Protein AF-A0A0L1KW11-F1 (afdb_monomer_lite)

Radius of gyration: 35.05 Å; chains: 1; bounding box: 66×67×94 Å

Sequence (185 aa):
MQYNVSVTAWREALYGTRLRGLVQNPPQLVITSSSMQPLITVDKERSVEMSGWHFKWPIRYYMTPVNLPHEQRLKLMEQRQKDLYRRHAWKGNVPGQLSNVSNLTKITRDVYEADSSRDWQPTSVYKPLEQQMGGKYQRGWGYRNPDKKVVGETLGGKGLGWKRKLSGLWQIVPERIGYSPNRGY

Foldseek 3Di:
DDDDDDPQVVVCVVPVDRPDPPDDDDDDDDDDDPVPDDDDDPVNVVPPPQVVVPPDDGPLLVVDDPLAPPVVSVVVSVLVVVVVVCVVVDPDPQVPDPPDPVSDDPDPDPPVDDDPPPDDDDPDDGDSDPDQADPPPDPQTDDDDLQDQHVPQQDPNHGPQWDQDPVRDIDGNPVCVPPDSPPPD

Secondary structure (DSSP, 8-state):
---PPPHHHHHHHHHSS--S--SPPPPPP-PPPGGGSPPP-HHHHHT---GGGSSS--STTTTS-TTS-HHHHHHHHHHHHHHHHHHHH-----SS-TT-GGG--S--S---S-TT------S--------SS--TT-TT-S---TTSPPTTTTBTTB-TTEEE-TTS-EEE-GGGTT-------

Structure (mmCIF, N/CA/C/O backbone):
data_AF-A0A0L1KW11-F1
#
_entry.id   AF-A0A0L1KW11-F1
#
loop_
_atom_site.group_PDB
_atom_site.id
_atom_site.type_symbol
_atom_site.label_atom_id
_atom_site.label_alt_id
_atom_site.label_comp_id
_atom_site.label_asym_id
_atom_site.label_entity_id
_atom_site.label_seq_id
_atom_site.pdbx_PDB_ins_code
_atom_site.Cartn_x
_atom_site.Cartn_y
_atom_site.Cartn_z
_atom_site.occupancy
_atom_site.B_iso_or_equiv
_atom_site.auth_seq_id
_atom_site.auth_comp_id
_atom_site.auth_asym_id
_atom_site.auth_atom_id
_atom_site.pdbx_PDB_model_num
ATOM 1 N N . MET A 1 1 ? -16.361 -10.945 47.833 1.00 48.50 1 MET A N 1
ATOM 2 C CA . MET A 1 1 ? -16.659 -9.586 47.331 1.00 48.50 1 MET A CA 1
ATOM 3 C C . MET A 1 1 ? -18.119 -9.291 47.616 1.00 48.50 1 MET A C 1
ATOM 5 O O . MET A 1 1 ? -18.962 -10.065 47.186 1.00 48.50 1 MET A O 1
ATOM 9 N N . GLN A 1 2 ? -18.409 -8.247 48.389 1.00 70.25 2 GLN A N 1
ATOM 10 C CA . GLN A 1 2 ? -19.773 -7.765 48.616 1.00 70.25 2 GLN A CA 1
ATOM 11 C C . GLN A 1 2 ? -19.972 -6.510 47.763 1.00 70.25 2 GLN A C 1
ATOM 13 O O . GLN A 1 2 ? -19.137 -5.610 47.801 1.00 70.25 2 GLN A O 1
ATOM 18 N N . TYR A 1 3 ? -21.045 -6.468 46.977 1.00 78.25 3 TYR A N 1
ATOM 19 C CA . TYR A 1 3 ? -21.437 -5.291 46.203 1.00 78.25 3 TYR A CA 1
ATOM 20 C C . TYR A 1 3 ? -22.736 -4.733 46.777 1.00 78.25 3 TYR A C 1
ATOM 22 O O . TYR A 1 3 ? -23.638 -5.496 47.128 1.00 78.25 3 TYR A O 1
ATOM 30 N N . ASN A 1 4 ? -22.846 -3.407 46.848 1.00 80.88 4 ASN A N 1
ATOM 31 C CA . ASN A 1 4 ? -24.089 -2.764 47.256 1.00 80.88 4 ASN A CA 1
ATOM 32 C C . ASN A 1 4 ? -25.125 -2.902 46.139 1.00 80.88 4 ASN A C 1
ATOM 34 O O . ASN A 1 4 ? -24.938 -2.412 45.025 1.00 80.88 4 ASN A O 1
ATOM 38 N N . VAL A 1 5 ? -26.226 -3.578 46.451 1.00 80.69 5 VAL A N 1
ATOM 39 C CA . VAL A 1 5 ? -27.361 -3.729 45.541 1.00 80.69 5 VAL A CA 1
ATOM 40 C C . VAL A 1 5 ? -28.044 -2.370 45.370 1.00 80.69 5 VAL A C 1
ATOM 42 O O . VAL A 1 5 ? -28.312 -1.667 46.343 1.00 80.69 5 VAL A O 1
ATOM 45 N N . SER A 1 6 ? -28.329 -1.994 44.121 1.00 82.19 6 SER A N 1
ATOM 46 C CA . SER A 1 6 ? -29.014 -0.734 43.810 1.00 82.19 6 SER A CA 1
ATOM 47 C C . SER A 1 6 ? -30.384 -0.639 44.497 1.00 82.19 6 SER A C 1
ATOM 49 O O . SER A 1 6 ? -31.111 -1.628 44.603 1.00 82.19 6 SER A O 1
ATOM 51 N N . VAL A 1 7 ? -30.770 0.571 44.915 1.00 80.94 7 VAL A N 1
ATOM 52 C CA . VAL A 1 7 ? -32.058 0.831 45.590 1.00 80.94 7 VAL A CA 1
ATOM 53 C C . VAL A 1 7 ? -33.253 0.418 44.721 1.00 80.94 7 VAL A C 1
ATOM 55 O O . VAL A 1 7 ? -34.283 0.002 45.247 1.00 80.94 7 VAL A O 1
ATOM 58 N N . THR A 1 8 ? -33.116 0.488 43.395 1.00 83.38 8 THR A N 1
ATOM 59 C CA . THR A 1 8 ? -34.094 -0.041 42.434 1.00 83.38 8 THR A CA 1
ATOM 60 C C . THR A 1 8 ? -34.300 -1.534 42.588 1.00 83.38 8 THR A C 1
ATOM 62 O O . THR A 1 8 ? -35.431 -1.953 42.792 1.00 83.38 8 THR A O 1
ATOM 65 N N . ALA A 1 9 ? -33.224 -2.318 42.525 1.00 83.81 9 ALA A N 1
ATOM 66 C CA . ALA A 1 9 ? -33.299 -3.773 42.619 1.00 83.81 9 ALA A CA 1
ATOM 67 C C . ALA A 1 9 ? -33.836 -4.225 43.986 1.00 83.81 9 ALA A C 1
ATOM 69 O O . ALA A 1 9 ? -34.657 -5.133 44.057 1.00 83.81 9 ALA A O 1
ATOM 70 N N . TRP A 1 10 ? -33.450 -3.532 45.063 1.00 83.19 10 TRP A N 1
ATOM 71 C CA . TRP A 1 10 ? -33.999 -3.779 46.400 1.00 83.19 10 TRP A CA 1
ATOM 72 C C . TRP A 1 10 ? -35.513 -3.543 46.468 1.00 83.19 10 TRP A C 1
ATOM 74 O O . TRP A 1 10 ? -36.248 -4.329 47.058 1.00 83.19 10 TRP A O 1
ATOM 84 N N . ARG A 1 11 ? -36.002 -2.457 45.861 1.00 81.06 11 ARG A N 1
ATOM 85 C CA . ARG A 1 11 ? -37.431 -2.113 45.880 1.00 81.06 11 ARG A CA 1
ATOM 86 C C . ARG A 1 11 ? -38.260 -2.965 44.928 1.00 81.06 11 ARG A C 1
ATOM 88 O O . ARG A 1 11 ? -39.384 -3.307 45.266 1.00 81.06 11 ARG A O 1
ATOM 95 N N . GLU A 1 12 ? -37.711 -3.326 43.778 1.00 86.69 12 GLU A N 1
ATOM 96 C CA . GLU A 1 12 ? -38.349 -4.247 42.839 1.00 86.69 12 GLU A CA 1
ATOM 97 C C . GLU A 1 12 ? -38.537 -5.630 43.475 1.00 86.69 12 GLU A C 1
ATOM 99 O O . GLU A 1 12 ? -39.623 -6.195 43.384 1.00 86.69 12 GLU A O 1
ATOM 104 N N . ALA A 1 13 ? -37.539 -6.115 44.222 1.00 85.62 13 ALA A N 1
ATOM 105 C CA . ALA A 1 13 ? -37.643 -7.364 44.973 1.00 85.62 13 ALA A CA 1
ATOM 106 C C . ALA A 1 13 ? -38.691 -7.314 46.104 1.00 85.62 13 ALA A C 1
ATOM 108 O O . ALA A 1 13 ? -39.370 -8.307 46.343 1.00 85.62 13 ALA A O 1
ATOM 109 N N . LEU A 1 14 ? -38.840 -6.174 46.793 1.00 86.50 14 LEU A N 1
ATOM 110 C CA . LEU A 1 14 ? -39.794 -6.026 47.904 1.00 86.50 14 LEU A CA 1
ATOM 111 C C . LEU A 1 14 ? -41.241 -5.779 47.460 1.00 86.50 14 LEU A C 1
ATOM 113 O O . LEU A 1 14 ? -42.165 -6.270 48.099 1.00 86.50 14 LEU A O 1
ATOM 117 N N . TYR A 1 15 ? -41.445 -4.979 46.412 1.00 87.00 15 TYR A N 1
ATOM 118 C CA . TYR A 1 15 ? -42.770 -4.479 46.023 1.00 87.00 15 TYR A CA 1
ATOM 119 C C . TYR A 1 15 ? -43.273 -5.055 44.690 1.00 87.00 15 TYR A C 1
ATOM 121 O O . TYR A 1 15 ? -44.343 -4.663 44.225 1.00 87.00 15 TYR A O 1
ATOM 129 N N . GLY A 1 16 ? -42.499 -5.928 44.034 1.00 84.38 16 GLY A N 1
ATOM 130 C CA . GLY A 1 16 ? -42.853 -6.573 42.761 1.00 84.38 16 GLY A CA 1
ATOM 131 C C . GLY A 1 16 ? -43.028 -5.613 41.5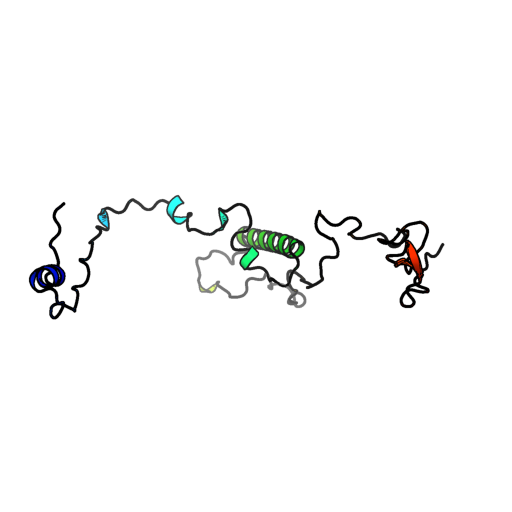78 1.00 84.38 16 GLY A C 1
ATOM 132 O O . GLY A 1 16 ? -43.473 -6.022 40.510 1.00 84.38 16 GLY A O 1
ATOM 133 N N . THR A 1 17 ? -42.724 -4.326 41.760 1.00 76.88 17 THR A N 1
ATOM 134 C CA . THR A 1 17 ? -42.960 -3.266 40.775 1.00 76.88 17 THR A CA 1
ATOM 135 C C . THR A 1 17 ? -41.854 -2.213 40.825 1.00 76.88 17 THR A C 1
ATOM 137 O O . THR A 1 17 ? -41.341 -1.850 41.887 1.00 76.88 17 THR A O 1
ATOM 140 N N . ARG A 1 18 ? -41.473 -1.688 39.655 1.00 76.31 18 ARG A N 1
ATOM 141 C CA . ARG A 1 18 ? -40.351 -0.751 39.496 1.00 76.31 18 ARG A CA 1
ATOM 142 C C . ARG A 1 18 ? -40.847 0.673 39.244 1.00 76.31 18 ARG A C 1
ATOM 144 O O . ARG A 1 18 ? -40.810 1.175 38.129 1.00 76.31 18 ARG A O 1
ATOM 151 N N . LEU A 1 19 ? -41.317 1.334 40.301 1.00 75.25 19 LEU A N 1
ATOM 152 C CA . LEU A 1 19 ? -41.906 2.683 40.216 1.00 75.25 19 LEU A CA 1
ATOM 153 C C . LEU A 1 19 ? -40.949 3.822 40.619 1.00 75.25 19 LEU A C 1
ATOM 155 O O . LEU A 1 19 ? -41.273 4.992 40.435 1.00 75.25 19 LEU A O 1
ATOM 159 N N . ARG A 1 20 ? -39.777 3.523 41.203 1.00 68.25 20 ARG A N 1
ATOM 160 C CA . ARG A 1 20 ? -38.824 4.533 41.715 1.00 68.25 20 ARG A CA 1
ATOM 161 C C . ARG A 1 20 ? -37.371 4.138 41.456 1.00 68.25 20 ARG A C 1
ATOM 163 O O . ARG A 1 20 ? -37.058 2.955 41.406 1.00 68.25 20 ARG A O 1
ATOM 170 N N . GLY A 1 21 ? -36.486 5.135 41.347 1.00 67.56 21 GLY A N 1
ATOM 171 C CA . GLY A 1 21 ? -35.050 4.940 41.093 1.00 67.56 21 GLY A CA 1
ATOM 172 C C . GLY A 1 21 ? -34.702 4.628 39.630 1.00 67.56 21 GLY A C 1
ATOM 173 O O . GLY A 1 21 ? -33.630 4.113 39.349 1.00 67.56 21 GLY A O 1
ATOM 174 N N . LEU A 1 22 ? -35.605 4.926 38.691 1.00 77.81 22 LEU A N 1
ATOM 175 C CA . LEU A 1 22 ? -35.438 4.627 37.261 1.00 77.81 22 LEU A CA 1
ATOM 176 C C . LEU A 1 22 ? -34.186 5.274 36.644 1.00 77.81 22 LEU A C 1
ATOM 178 O O . LEU A 1 22 ? -33.621 4.727 35.701 1.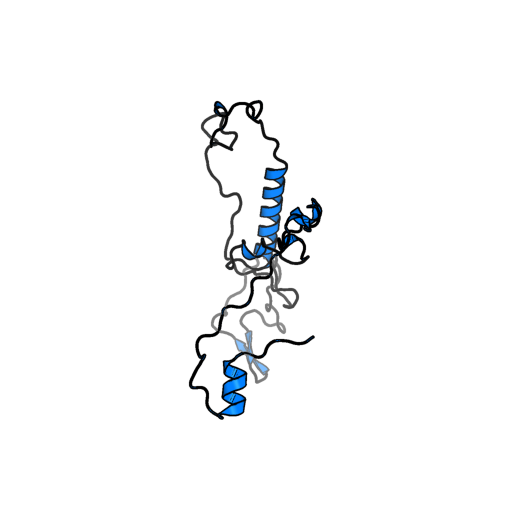00 77.81 22 LEU A O 1
ATOM 182 N N . VAL A 1 23 ? -33.737 6.397 37.207 1.00 81.50 23 VAL A N 1
ATOM 183 C CA . VAL A 1 23 ? -32.472 7.041 36.849 1.00 81.50 23 VAL A CA 1
ATOM 184 C C . VAL A 1 23 ? -31.344 6.330 37.592 1.00 81.50 23 VAL A C 1
ATOM 186 O O . VAL A 1 23 ? -31.213 6.456 38.810 1.00 81.50 23 VAL A O 1
ATOM 189 N N . GLN A 1 24 ? -30.552 5.548 36.860 1.00 81.31 24 GLN A N 1
ATOM 190 C CA . GLN A 1 24 ? -29.353 4.921 37.407 1.00 81.31 24 GLN A CA 1
ATOM 191 C C . GLN A 1 24 ? -28.258 5.968 37.609 1.00 81.31 24 GLN A C 1
ATOM 193 O O . GLN A 1 24 ? -28.037 6.824 36.752 1.00 81.31 24 GLN A O 1
ATOM 198 N N . ASN A 1 25 ? -27.547 5.870 38.733 1.00 83.62 25 ASN A N 1
ATOM 199 C CA . ASN A 1 25 ? -26.322 6.637 38.923 1.00 83.62 25 ASN A CA 1
ATOM 200 C C . ASN A 1 25 ? -25.275 6.177 37.895 1.00 83.62 25 ASN A C 1
ATOM 202 O O . ASN A 1 25 ? -25.204 4.976 37.609 1.00 83.62 25 ASN A O 1
ATOM 206 N N . PRO A 1 26 ? -24.449 7.092 37.358 1.00 88.12 26 PRO A N 1
ATOM 207 C CA . PRO A 1 26 ? -23.346 6.705 36.493 1.00 88.12 26 PRO A CA 1
ATOM 208 C C . PRO A 1 26 ? -22.381 5.769 37.241 1.00 88.12 26 PRO A C 1
ATOM 210 O O . PRO A 1 26 ? -22.265 5.854 38.471 1.00 88.12 26 PRO A O 1
ATOM 213 N N . PRO A 1 27 ? -21.685 4.869 36.525 1.00 88.44 27 PRO A N 1
ATOM 214 C CA . PRO A 1 27 ? -20.689 4.001 37.137 1.00 88.44 27 PRO A CA 1
ATOM 215 C C . PRO A 1 27 ? -19.592 4.836 37.807 1.00 88.44 27 PRO A C 1
ATOM 217 O O . PRO A 1 27 ? -19.233 5.916 37.335 1.00 88.44 27 PRO A O 1
ATOM 220 N N . GLN A 1 28 ? -19.056 4.327 38.916 1.00 89.94 28 GLN A N 1
ATOM 221 C CA . GLN A 1 28 ? -17.941 4.977 39.599 1.00 89.94 28 GLN A CA 1
ATOM 222 C C . GLN A 1 28 ? -16.716 5.018 38.681 1.00 89.94 28 GLN A C 1
ATOM 224 O O . GLN A 1 28 ? -16.398 4.038 38.005 1.00 89.94 28 GLN A O 1
ATOM 229 N N . LEU A 1 29 ? -16.028 6.160 38.666 1.00 92.50 29 LEU A N 1
ATOM 230 C CA . LEU A 1 29 ? -14.802 6.325 37.896 1.00 92.50 29 LEU A CA 1
ATOM 231 C C . LEU A 1 29 ? -13.675 5.502 38.524 1.00 92.50 29 LEU A C 1
ATOM 233 O O . LEU A 1 29 ? -13.443 5.564 39.731 1.00 92.50 29 LEU A O 1
ATOM 237 N N . VAL A 1 30 ? -12.941 4.773 37.685 1.00 89.62 30 VAL A N 1
ATOM 238 C CA . VAL A 1 30 ? -11.702 4.102 38.083 1.00 89.62 30 VAL A CA 1
ATOM 239 C C . VAL A 1 30 ? -10.551 5.066 37.823 1.00 89.62 30 VAL A C 1
ATOM 241 O O . VAL A 1 30 ? -10.217 5.352 36.675 1.00 89.62 30 VAL A O 1
ATOM 244 N N . ILE A 1 31 ? -9.959 5.592 38.895 1.00 89.75 31 ILE A N 1
ATOM 245 C CA . ILE A 1 31 ? -8.808 6.492 38.800 1.00 89.75 31 ILE A CA 1
ATOM 246 C C . ILE A 1 31 ? -7.553 5.642 38.592 1.00 89.75 31 ILE A C 1
ATOM 248 O O . ILE A 1 31 ? -7.175 4.854 39.457 1.00 89.75 31 ILE A O 1
ATOM 252 N N . THR A 1 32 ? -6.893 5.808 37.448 1.00 88.00 32 THR A N 1
ATOM 253 C CA . THR A 1 32 ? -5.592 5.191 37.166 1.00 88.00 32 THR A CA 1
ATOM 254 C C . THR A 1 32 ? -4.467 6.167 37.491 1.00 88.00 32 THR A C 1
ATOM 256 O O . THR A 1 32 ? -4.486 7.301 37.012 1.00 88.00 32 THR A O 1
ATOM 259 N N . SER A 1 33 ? -3.465 5.734 38.259 1.00 92.12 33 SER A N 1
ATOM 260 C CA . SER A 1 33 ? -2.291 6.568 38.537 1.00 92.12 33 SER A CA 1
ATOM 261 C C . SER A 1 33 ? -1.348 6.606 37.334 1.00 92.12 33 SER A C 1
ATOM 263 O O . SER A 1 33 ? -0.854 5.565 36.898 1.00 92.12 33 SER A O 1
ATOM 265 N N . SER A 1 34 ? -1.046 7.802 36.828 1.00 86.12 34 SER A N 1
ATOM 266 C CA . SER A 1 34 ? -0.062 7.998 35.754 1.00 86.12 34 SER A CA 1
ATOM 267 C C . SER A 1 34 ? 1.354 7.602 36.181 1.00 86.12 34 SER A C 1
ATOM 269 O O . SER A 1 34 ? 2.121 7.104 35.364 1.00 86.12 34 SER A O 1
ATOM 271 N N . SER A 1 35 ? 1.689 7.732 37.470 1.00 86.69 35 SER A N 1
ATOM 272 C CA . SER A 1 35 ? 2.999 7.343 38.009 1.00 86.69 35 SER A CA 1
ATOM 273 C C . SER A 1 35 ? 3.232 5.830 38.054 1.00 86.69 35 SER A C 1
ATOM 275 O O . SER A 1 35 ? 4.370 5.398 38.204 1.00 86.69 35 SER A O 1
ATOM 277 N N . MET A 1 36 ? 2.172 5.022 37.922 1.00 86.56 36 MET A N 1
ATOM 278 C CA . MET A 1 36 ? 2.265 3.558 37.855 1.00 86.56 36 MET A CA 1
ATOM 279 C C . MET A 1 36 ? 2.318 3.028 36.420 1.00 86.56 36 MET A C 1
ATOM 281 O O . MET A 1 36 ? 2.341 1.814 36.211 1.00 86.56 36 MET A O 1
ATOM 285 N N . GLN A 1 37 ? 2.327 3.913 35.419 1.00 84.25 37 GLN A N 1
ATOM 286 C CA . GLN A 1 37 ? 2.493 3.490 34.038 1.00 84.25 37 GLN A CA 1
ATOM 287 C C . GLN A 1 37 ? 3.931 3.003 33.806 1.00 84.25 37 GLN A C 1
ATOM 289 O O . GLN A 1 37 ? 4.882 3.610 34.303 1.00 84.25 37 GLN A O 1
ATOM 294 N N . PRO A 1 38 ? 4.118 1.901 33.059 1.00 85.81 38 PRO A N 1
ATOM 295 C CA . PRO A 1 38 ? 5.450 1.428 32.725 1.00 85.81 38 PRO A CA 1
ATOM 296 C C . PRO A 1 38 ? 6.174 2.464 31.864 1.00 85.81 38 PRO A C 1
ATOM 298 O O . PRO A 1 38 ? 5.552 3.152 31.053 1.00 85.81 38 PRO A O 1
ATOM 301 N N . LEU A 1 39 ? 7.500 2.513 31.991 1.00 86.19 39 LEU A N 1
ATOM 302 C CA . LEU A 1 39 ? 8.348 3.318 31.117 1.00 86.19 39 LEU A CA 1
ATOM 303 C C . LEU A 1 39 ? 8.047 3.011 29.645 1.00 86.19 39 LEU A C 1
ATOM 305 O O . LEU A 1 39 ? 7.881 1.850 29.242 1.00 86.19 39 LEU A O 1
ATOM 309 N N . ILE A 1 40 ? 7.971 4.075 28.850 1.00 83.31 40 ILE A N 1
ATOM 310 C CA . ILE A 1 40 ? 7.790 3.972 27.408 1.00 83.31 40 ILE A CA 1
ATOM 311 C C . ILE A 1 40 ? 9.051 3.329 26.831 1.00 83.31 40 ILE A C 1
ATOM 313 O O . ILE A 1 40 ? 10.174 3.711 27.154 1.00 83.31 40 ILE A O 1
ATOM 317 N N . THR A 1 41 ? 8.852 2.313 25.999 1.00 86.44 41 THR A N 1
ATOM 318 C CA . THR A 1 41 ? 9.942 1.620 25.306 1.00 86.44 41 THR A CA 1
ATOM 319 C C . THR A 1 41 ? 9.808 1.896 23.821 1.00 86.44 41 THR A C 1
ATOM 321 O O . THR A 1 41 ? 8.694 1.942 23.299 1.00 86.44 41 THR A O 1
ATOM 324 N N . VAL A 1 42 ? 10.944 2.030 23.141 1.00 84.56 42 VAL A N 1
ATOM 325 C CA . VAL A 1 42 ? 10.998 2.287 21.695 1.00 84.56 42 VAL A CA 1
ATOM 326 C C . VAL A 1 42 ? 10.237 1.214 20.911 1.00 84.56 42 VAL A C 1
ATOM 328 O O . VAL A 1 42 ? 9.582 1.514 19.918 1.00 84.56 42 VAL A O 1
ATOM 331 N N . ASP A 1 43 ? 10.262 -0.035 21.374 1.00 80.12 43 ASP A N 1
ATOM 332 C CA . ASP A 1 43 ? 9.540 -1.124 20.715 1.00 80.12 43 ASP A CA 1
ATOM 333 C C . ASP A 1 43 ? 8.023 -0.974 20.836 1.00 80.12 43 ASP A C 1
ATOM 335 O O . ASP A 1 43 ? 7.325 -1.202 19.853 1.00 80.12 43 ASP A O 1
ATOM 339 N N . LYS A 1 44 ? 7.510 -0.507 21.985 1.00 78.81 44 LYS A N 1
ATOM 340 C CA . LYS A 1 44 ? 6.079 -0.192 22.146 1.00 78.81 44 LYS A CA 1
ATOM 341 C C . LYS A 1 44 ? 5.642 0.985 21.276 1.00 78.81 44 LYS A C 1
ATOM 343 O O . LYS A 1 44 ? 4.525 0.988 20.772 1.00 78.81 44 LYS A O 1
ATOM 348 N N . GLU A 1 45 ? 6.514 1.971 21.074 1.00 79.88 45 GLU A N 1
ATOM 349 C CA . GLU A 1 45 ? 6.241 3.081 20.150 1.00 79.88 45 GLU A CA 1
ATOM 350 C C . GLU A 1 45 ? 6.261 2.631 18.684 1.00 79.88 45 GLU A C 1
ATOM 352 O O . GLU A 1 45 ? 5.515 3.151 17.861 1.00 79.88 45 GLU A O 1
ATOM 357 N N . ARG A 1 46 ? 7.099 1.648 18.339 1.00 76.62 46 ARG A N 1
ATOM 358 C CA . ARG A 1 46 ? 7.187 1.078 16.984 1.00 76.62 46 ARG A CA 1
ATOM 359 C C . ARG A 1 46 ? 6.108 0.041 16.698 1.00 76.62 46 ARG A C 1
ATOM 361 O O . ARG A 1 46 ? 5.769 -0.170 15.535 1.00 76.62 46 ARG A O 1
ATOM 368 N N . SER A 1 47 ? 5.572 -0.598 17.734 1.00 69.88 47 SER A N 1
ATOM 369 C CA . SER A 1 47 ? 4.531 -1.619 17.641 1.00 69.88 47 SER A CA 1
ATOM 370 C C . SER A 1 47 ? 3.131 -1.036 17.493 1.00 69.88 47 SER A C 1
ATOM 372 O O . SER A 1 47 ? 2.162 -1.729 17.806 1.00 69.88 47 SER A O 1
ATOM 374 N N . VAL A 1 48 ? 2.993 0.212 17.021 1.00 69.50 48 VAL A N 1
ATOM 375 C CA . VAL A 1 48 ? 1.704 0.676 16.495 1.00 69.50 48 VAL A CA 1
ATOM 376 C C . VAL A 1 48 ? 1.199 -0.430 15.579 1.00 69.50 48 VAL A C 1
ATOM 378 O O . VAL A 1 48 ? 1.971 -0.935 14.758 1.00 69.50 48 VAL A O 1
ATOM 381 N N . GLU A 1 49 ? -0.071 -0.813 15.725 1.00 64.56 49 GLU A N 1
ATOM 382 C CA . GLU A 1 49 ? -0.755 -1.834 14.920 1.00 64.56 49 GLU A CA 1
ATOM 383 C C . GLU A 1 49 ? -0.911 -1.398 13.449 1.00 64.56 49 GLU A C 1
ATOM 385 O O . GLU A 1 49 ? -1.919 -1.607 12.776 1.00 64.56 49 GLU A O 1
ATOM 390 N N . MET A 1 50 ? 0.121 -0.771 12.893 1.00 60.59 50 MET A N 1
ATOM 391 C CA . MET A 1 50 ? 0.397 -0.783 11.487 1.00 60.59 50 MET A CA 1
ATOM 392 C C . MET A 1 50 ? 0.408 -2.242 11.082 1.00 60.59 50 MET A C 1
ATOM 394 O O . MET A 1 50 ? 1.311 -3.007 11.420 1.00 60.59 50 MET A O 1
ATOM 398 N N . SER A 1 51 ? -0.611 -2.605 10.316 1.00 55.19 51 SER A N 1
ATOM 399 C CA . SER A 1 51 ? -0.772 -3.925 9.715 1.00 55.19 51 SER A CA 1
ATOM 400 C C . SER A 1 51 ? 0.513 -4.499 9.080 1.00 55.19 51 SER A C 1
ATOM 402 O O . SER A 1 51 ? 0.555 -5.690 8.805 1.00 55.19 51 SER A O 1
ATOM 404 N N . GLY A 1 52 ? 1.566 -3.698 8.857 1.00 52.62 52 GLY A N 1
ATOM 405 C CA . GLY A 1 52 ? 2.886 -4.061 8.334 1.00 52.62 52 GLY A CA 1
ATOM 406 C C . GLY A 1 52 ? 3.562 -5.304 8.927 1.00 52.62 52 GLY A C 1
ATOM 407 O O . GLY A 1 52 ? 4.417 -5.865 8.249 1.00 52.62 52 GLY A O 1
ATOM 408 N N . TRP A 1 53 ? 3.164 -5.771 10.113 1.00 50.91 53 TRP A N 1
ATOM 409 C CA . TRP A 1 53 ? 3.677 -7.012 10.712 1.00 50.91 53 TRP A CA 1
ATOM 410 C C . TRP A 1 53 ? 2.938 -8.286 10.266 1.00 50.91 53 TRP A C 1
ATOM 412 O O . TRP A 1 53 ? 3.460 -9.390 10.424 1.00 50.91 53 TRP A O 1
ATOM 422 N N . HIS A 1 54 ? 1.751 -8.172 9.659 1.00 53.97 54 HIS A N 1
ATOM 423 C CA . HIS A 1 54 ? 1.029 -9.325 9.126 1.00 53.97 54 HIS A CA 1
ATOM 424 C C . HIS A 1 54 ? 1.452 -9.641 7.689 1.00 53.97 54 HIS A C 1
ATOM 426 O O . HIS A 1 54 ? 1.145 -8.941 6.723 1.00 53.97 54 HIS A O 1
ATOM 432 N N . PHE A 1 55 ? 2.144 -10.774 7.593 1.00 51.78 55 PHE A N 1
ATOM 433 C CA . PHE A 1 55 ? 2.920 -11.336 6.488 1.00 51.78 55 PHE A CA 1
ATOM 434 C C . PHE A 1 55 ? 2.144 -11.694 5.207 1.00 51.78 55 PHE A C 1
ATOM 436 O O . PHE A 1 55 ? 2.585 -12.554 4.446 1.00 51.78 55 PHE A O 1
ATOM 443 N N . LYS A 1 56 ? 0.987 -11.080 4.931 1.00 52.59 56 LYS A N 1
ATOM 444 C CA . LYS A 1 56 ? 0.343 -11.278 3.628 1.00 52.59 56 LYS A CA 1
ATOM 445 C C . LYS A 1 56 ? 0.031 -9.999 2.881 1.00 52.59 56 LYS A C 1
ATOM 447 O O . LYS A 1 56 ? 0.658 -9.832 1.851 1.00 52.59 56 LYS A O 1
ATOM 452 N N . TRP A 1 57 ? -0.814 -9.072 3.337 1.00 64.56 57 TRP A N 1
ATOM 453 C CA . TRP A 1 57 ? -1.088 -7.854 2.538 1.00 64.56 57 TRP A CA 1
ATOM 454 C C . TRP A 1 57 ? -1.583 -6.658 3.374 1.00 64.56 57 TRP A C 1
ATOM 456 O O . TRP A 1 57 ? -2.782 -6.385 3.397 1.00 64.56 57 TRP A O 1
ATOM 466 N N . PRO A 1 58 ? -0.696 -5.906 4.045 1.00 65.81 58 PRO A N 1
ATOM 467 C CA . PRO A 1 58 ? -1.126 -4.919 5.027 1.00 65.81 58 PRO A CA 1
ATOM 468 C C . PRO A 1 58 ? -1.028 -3.468 4.539 1.00 65.81 58 PRO A C 1
ATOM 470 O O . PRO A 1 58 ? 0.015 -3.058 4.033 1.00 65.81 58 PRO A O 1
ATOM 473 N N . ILE A 1 59 ? -2.111 -2.691 4.671 1.00 69.00 59 ILE A N 1
ATOM 474 C CA . ILE A 1 59 ? -2.306 -1.289 4.219 1.00 69.00 59 ILE A CA 1
ATOM 475 C C . ILE A 1 59 ? -2.123 -1.053 2.712 1.00 69.00 59 ILE A C 1
ATOM 477 O O . ILE A 1 59 ? -3.012 -0.519 2.057 1.00 69.00 59 ILE A O 1
ATOM 481 N N . ARG A 1 60 ? -1.006 -1.473 2.121 1.00 74.56 60 ARG A N 1
ATOM 482 C CA . ARG A 1 60 ? -0.627 -1.193 0.731 1.00 74.56 60 ARG A CA 1
ATOM 483 C C . ARG A 1 60 ? -1.671 -1.697 -0.254 1.00 74.56 60 ARG A C 1
ATOM 485 O O . ARG A 1 60 ? -1.991 -0.991 -1.204 1.00 74.56 60 ARG A O 1
ATOM 492 N N . TYR A 1 61 ? -2.243 -2.874 0.007 1.00 80.69 61 TYR A N 1
ATOM 493 C CA . TYR A 1 61 ? -3.315 -3.423 -0.818 1.00 80.69 61 TYR A CA 1
ATOM 494 C C . TYR A 1 61 ? -4.567 -2.544 -0.763 1.00 80.69 61 TYR A C 1
ATOM 496 O O . TYR A 1 61 ? -5.107 -2.216 -1.817 1.00 80.69 61 TYR A O 1
ATOM 504 N N . TYR A 1 62 ? -4.959 -2.071 0.424 1.00 78.19 62 TYR A N 1
ATOM 505 C CA . TYR A 1 62 ? -6.076 -1.134 0.604 1.00 78.19 62 TYR A CA 1
ATOM 506 C C . TYR A 1 62 ? -5.822 0.240 -0.034 1.00 78.19 62 TYR A C 1
ATOM 508 O O . TYR A 1 62 ? -6.763 0.917 -0.425 1.00 78.19 62 TYR A O 1
ATOM 516 N N . MET A 1 63 ? -4.557 0.629 -0.212 1.00 82.38 63 MET A N 1
ATOM 517 C CA . MET A 1 63 ? -4.167 1.862 -0.909 1.00 82.38 63 MET A CA 1
ATOM 518 C C . MET A 1 63 ? -3.996 1.689 -2.430 1.00 82.38 63 MET A C 1
ATOM 520 O O . MET A 1 63 ? -3.649 2.650 -3.128 1.00 82.38 63 MET A O 1
ATOM 524 N N . THR A 1 64 ? -4.179 0.479 -2.974 1.00 84.44 64 THR A N 1
ATOM 525 C CA . THR A 1 64 ? -4.159 0.253 -4.431 1.00 84.44 64 THR A CA 1
ATOM 526 C C . THR A 1 64 ? -5.565 0.279 -5.022 1.00 84.44 64 THR A C 1
ATOM 528 O O . THR A 1 64 ? -6.488 -0.233 -4.390 1.00 84.44 64 THR A O 1
ATOM 531 N N . PRO A 1 65 ? -5.740 0.819 -6.245 1.00 86.50 65 PRO A N 1
ATOM 532 C CA . PRO A 1 65 ? -7.030 0.803 -6.925 1.00 86.50 65 PRO A CA 1
ATOM 533 C C . PRO A 1 65 ? -7.588 -0.617 -7.053 1.00 86.50 65 PRO A C 1
ATOM 535 O O . PRO A 1 65 ? -6.872 -1.540 -7.448 1.00 86.50 65 PRO A O 1
ATOM 538 N N . VAL A 1 66 ? -8.878 -0.781 -6.754 1.00 85.75 66 VAL A N 1
ATOM 539 C CA . VAL A 1 66 ? -9.566 -2.082 -6.819 1.00 85.75 66 VAL A CA 1
ATOM 540 C C . VAL A 1 66 ? -9.806 -2.527 -8.266 1.00 85.75 66 VAL A C 1
ATOM 542 O O . VAL A 1 66 ? -9.805 -3.722 -8.535 1.00 85.75 66 VAL A O 1
ATOM 545 N N . ASN A 1 67 ? -9.895 -1.578 -9.204 1.00 86.56 67 ASN A N 1
ATOM 546 C CA . ASN A 1 67 ? -10.162 -1.820 -10.631 1.00 86.56 67 ASN A CA 1
ATOM 547 C C . ASN A 1 67 ? -9.004 -2.488 -11.395 1.00 86.56 67 ASN A C 1
ATOM 549 O O . ASN A 1 67 ? -9.081 -2.657 -12.610 1.00 86.56 67 ASN A O 1
ATOM 553 N N . LEU A 1 68 ? -7.912 -2.830 -10.713 1.00 83.69 68 LEU A N 1
ATOM 554 C CA . LEU A 1 68 ? -6.773 -3.515 -11.308 1.00 83.69 68 LEU A CA 1
ATOM 555 C C . LEU A 1 68 ? -6.821 -5.013 -10.978 1.00 83.69 68 LEU A C 1
ATOM 557 O O . LEU A 1 68 ? -7.085 -5.374 -9.825 1.00 83.69 68 LEU A O 1
ATOM 561 N N . PRO A 1 69 ? -6.493 -5.897 -11.939 1.00 84.31 69 PRO A N 1
ATOM 562 C CA . PRO A 1 69 ? -6.334 -7.318 -11.665 1.00 84.31 69 PRO A CA 1
ATOM 563 C C . PRO A 1 69 ? -5.321 -7.579 -10.549 1.00 84.31 69 PRO A C 1
ATOM 565 O O . PRO A 1 69 ? -4.359 -6.824 -10.375 1.00 84.31 69 PRO A O 1
ATOM 568 N N . HIS A 1 70 ? -5.503 -8.682 -9.820 1.00 82.00 70 HIS A N 1
ATOM 569 C CA . HIS A 1 70 ? -4.703 -9.001 -8.637 1.00 82.00 70 HIS A CA 1
ATOM 570 C C . HIS A 1 70 ? -3.189 -8.945 -8.905 1.00 82.00 70 HIS A C 1
ATOM 572 O O . HIS A 1 70 ? -2.482 -8.246 -8.186 1.00 82.00 70 HIS A O 1
ATOM 578 N N . GLU A 1 71 ? -2.685 -9.578 -9.970 1.00 80.62 71 GLU A N 1
ATOM 579 C CA . GLU A 1 71 ? -1.246 -9.562 -10.283 1.00 80.62 71 GLU A CA 1
ATOM 580 C C . GLU A 1 71 ? -0.710 -8.172 -10.629 1.00 80.62 71 GLU A C 1
ATOM 582 O O . GLU A 1 71 ? 0.407 -7.818 -10.246 1.00 80.62 71 GLU A O 1
ATOM 587 N N . GLN A 1 72 ? -1.501 -7.357 -11.331 1.00 83.25 72 GLN A N 1
ATOM 588 C CA . GLN A 1 72 ? -1.112 -5.978 -11.623 1.00 83.25 72 GLN A CA 1
ATOM 589 C C . GLN A 1 72 ? -1.054 -5.151 -10.338 1.00 83.25 72 GLN A C 1
ATOM 591 O O . GLN A 1 72 ? -0.130 -4.358 -10.166 1.00 83.25 72 GLN A O 1
ATOM 596 N N . ARG A 1 73 ? -1.979 -5.384 -9.397 1.00 84.50 73 ARG A N 1
ATOM 597 C CA . ARG A 1 73 ? -1.932 -4.773 -8.062 1.00 84.50 73 ARG A CA 1
ATOM 598 C C . ARG A 1 73 ? -0.687 -5.193 -7.292 1.00 84.50 73 ARG A C 1
ATOM 600 O O . ARG A 1 73 ? -0.087 -4.339 -6.646 1.00 84.50 73 ARG A O 1
ATOM 607 N N . LEU A 1 74 ? -0.261 -6.456 -7.392 1.00 84.06 74 LEU A N 1
ATOM 608 C CA . LEU A 1 74 ? 0.978 -6.919 -6.755 1.00 84.06 74 LEU A CA 1
ATOM 609 C C . LEU A 1 74 ? 2.204 -6.171 -7.290 1.00 84.06 74 LEU A C 1
ATOM 611 O O . LEU A 1 74 ? 2.960 -5.597 -6.507 1.00 84.06 74 LEU A O 1
ATOM 615 N N . LYS A 1 75 ? 2.350 -6.098 -8.618 1.00 84.75 75 LYS A N 1
ATOM 616 C CA . LYS A 1 75 ? 3.447 -5.363 -9.274 1.00 84.75 75 LYS A CA 1
ATOM 617 C C . LYS A 1 75 ? 3.439 -3.876 -8.915 1.00 84.75 75 LYS A C 1
ATOM 619 O O . LYS A 1 75 ? 4.482 -3.291 -8.636 1.00 84.75 75 LYS A O 1
ATOM 624 N N . LEU A 1 76 ? 2.252 -3.275 -8.872 1.00 85.62 76 LEU A N 1
ATOM 625 C CA . LEU A 1 76 ? 2.054 -1.891 -8.454 1.00 85.62 76 LEU A CA 1
ATOM 626 C C . LEU A 1 76 ? 2.524 -1.660 -7.008 1.00 85.62 76 LEU A C 1
ATOM 628 O O . LEU A 1 76 ? 3.264 -0.712 -6.739 1.00 85.62 76 LEU A O 1
ATOM 632 N N . MET A 1 77 ? 2.125 -2.523 -6.072 1.00 85.00 77 MET A N 1
ATOM 633 C CA . MET A 1 77 ? 2.571 -2.422 -4.679 1.00 85.00 77 MET A CA 1
ATOM 634 C C . MET A 1 77 ? 4.093 -2.514 -4.563 1.00 85.00 77 MET A C 1
ATOM 636 O O . MET A 1 77 ? 4.693 -1.730 -3.826 1.00 85.00 77 MET A O 1
ATOM 640 N N . GLU A 1 78 ? 4.719 -3.414 -5.320 1.00 85.31 78 GLU A N 1
ATOM 641 C CA . GLU A 1 78 ? 6.174 -3.559 -5.359 1.00 85.31 78 GLU A CA 1
ATOM 642 C C . GLU A 1 78 ? 6.861 -2.294 -5.900 1.00 85.31 78 GLU A C 1
ATOM 644 O O . GLU A 1 78 ? 7.821 -1.798 -5.307 1.00 85.31 78 GLU A O 1
ATOM 649 N N . GLN A 1 79 ? 6.347 -1.715 -6.989 1.00 86.81 79 GLN A N 1
ATOM 650 C CA . GLN A 1 79 ? 6.895 -0.488 -7.569 1.00 86.81 79 GLN A CA 1
ATOM 651 C C . GLN A 1 79 ? 6.786 0.697 -6.600 1.00 86.81 79 GLN A C 1
ATOM 653 O O . GLN A 1 79 ? 7.760 1.424 -6.405 1.00 86.81 79 GLN A O 1
ATOM 658 N N . ARG A 1 80 ? 5.637 0.862 -5.930 1.00 85.25 80 ARG A N 1
ATOM 659 C CA . ARG A 1 80 ? 5.460 1.891 -4.890 1.00 85.25 80 ARG A CA 1
ATOM 660 C C . ARG A 1 80 ? 6.391 1.675 -3.703 1.00 85.25 80 ARG A C 1
ATOM 662 O O . ARG A 1 80 ? 6.920 2.641 -3.169 1.00 85.25 80 ARG A O 1
ATOM 669 N N . GLN A 1 81 ? 6.624 0.429 -3.297 1.00 84.25 81 GLN A N 1
ATOM 670 C CA . GLN A 1 81 ? 7.573 0.118 -2.229 1.00 84.25 81 GLN A CA 1
ATOM 671 C C . GLN A 1 81 ? 9.001 0.518 -2.600 1.00 84.25 81 GLN A C 1
ATOM 673 O O . GLN A 1 81 ? 9.699 1.102 -1.773 1.00 84.25 81 GLN A O 1
ATOM 678 N N . LYS A 1 82 ? 9.421 0.239 -3.837 1.00 86.62 82 LYS A N 1
ATOM 679 C CA . LYS A 1 82 ? 10.726 0.672 -4.346 1.00 86.62 82 LYS A CA 1
ATOM 680 C C . LYS A 1 82 ? 10.835 2.198 -4.369 1.00 86.62 82 LYS A C 1
ATOM 682 O O . LYS A 1 82 ? 11.873 2.719 -3.981 1.00 86.62 82 LYS A O 1
ATOM 687 N N . ASP A 1 83 ? 9.777 2.910 -4.759 1.00 86.25 83 ASP A N 1
A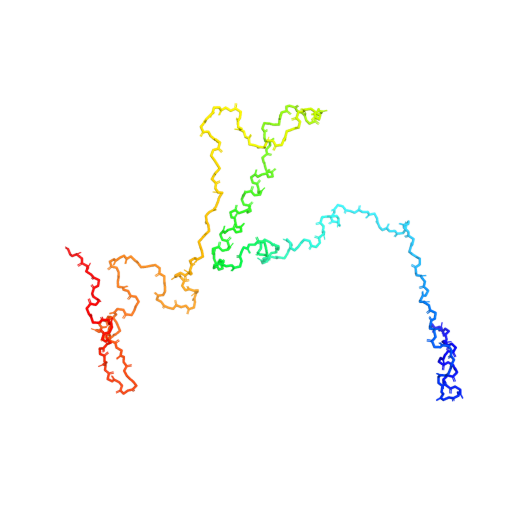TOM 688 C CA . ASP A 1 83 ? 9.752 4.380 -4.740 1.00 86.25 83 ASP A CA 1
ATOM 689 C C . ASP A 1 83 ? 9.848 4.947 -3.314 1.00 86.25 83 ASP A C 1
ATOM 691 O O . ASP A 1 83 ? 10.687 5.803 -3.048 1.00 86.25 83 ASP A O 1
ATOM 695 N N . LEU A 1 84 ? 9.066 4.419 -2.366 1.00 85.19 84 LEU A N 1
ATOM 696 C CA . LEU A 1 84 ? 9.144 4.811 -0.952 1.00 85.19 84 LEU A CA 1
ATOM 697 C C . LEU A 1 84 ? 10.539 4.573 -0.371 1.00 85.19 84 LEU A C 1
ATOM 699 O O . LEU A 1 84 ? 11.066 5.432 0.331 1.00 85.19 84 LEU A O 1
ATOM 703 N N . TYR A 1 85 ? 11.151 3.433 -0.696 1.00 86.19 85 TYR A N 1
ATOM 704 C CA . TYR A 1 85 ? 12.519 3.140 -0.286 1.00 86.19 85 TYR A CA 1
ATOM 705 C C . TYR A 1 85 ? 13.515 4.139 -0.883 1.00 86.19 85 TYR A C 1
ATOM 707 O O . TYR A 1 85 ? 14.356 4.659 -0.158 1.00 86.19 85 TYR A O 1
ATOM 715 N N . ARG A 1 86 ? 13.395 4.464 -2.178 1.00 85.69 86 ARG A N 1
ATOM 716 C CA . ARG A 1 86 ? 14.245 5.474 -2.829 1.00 85.69 86 ARG A CA 1
ATOM 717 C C . ARG A 1 86 ? 14.102 6.841 -2.175 1.00 85.69 86 ARG A C 1
ATOM 719 O O . ARG A 1 86 ? 15.119 7.465 -1.926 1.00 85.69 86 ARG A O 1
ATOM 726 N N . ARG A 1 87 ? 12.882 7.278 -1.847 1.00 82.38 87 ARG A N 1
ATOM 727 C CA . ARG A 1 87 ? 12.634 8.553 -1.146 1.00 82.38 87 ARG A CA 1
ATOM 728 C C . ARG A 1 87 ? 13.183 8.561 0.276 1.00 82.38 87 ARG A C 1
ATOM 730 O O . ARG A 1 87 ? 13.713 9.571 0.705 1.00 82.38 87 ARG A O 1
ATOM 737 N N . HIS A 1 88 ? 13.071 7.447 0.995 1.00 83.88 88 HIS A N 1
ATOM 738 C CA . HIS A 1 88 ? 13.635 7.318 2.338 1.00 83.88 88 HIS A CA 1
ATOM 739 C C . HIS A 1 88 ? 15.171 7.308 2.314 1.00 83.88 88 HIS A C 1
ATOM 741 O O . HIS A 1 88 ? 15.816 7.903 3.168 1.00 83.88 88 HIS A O 1
ATOM 747 N N . ALA A 1 89 ? 15.767 6.622 1.335 1.00 82.81 89 ALA A N 1
ATOM 748 C CA . ALA A 1 89 ? 17.214 6.579 1.137 1.00 82.81 89 ALA A CA 1
ATOM 749 C C . ALA A 1 89 ? 17.770 7.850 0.473 1.00 82.81 89 ALA A C 1
ATOM 751 O O . ALA A 1 89 ? 18.986 8.046 0.455 1.00 82.81 89 ALA A O 1
ATOM 752 N N . TRP A 1 90 ? 16.900 8.695 -0.088 1.00 73.06 90 TRP A N 1
ATOM 753 C CA . TRP A 1 90 ? 17.278 9.936 -0.742 1.00 73.06 90 TRP A CA 1
ATOM 754 C C . TRP A 1 90 ? 17.858 10.894 0.288 1.00 73.06 90 TRP A C 1
ATOM 756 O O . TRP A 1 90 ? 17.154 11.419 1.146 1.00 73.06 90 TRP A O 1
ATOM 766 N N . LYS A 1 91 ? 19.164 11.128 0.185 1.00 62.69 91 LYS A N 1
ATOM 767 C CA . LYS A 1 91 ? 19.858 12.103 1.026 1.00 62.69 91 LYS A CA 1
ATOM 768 C C . LYS A 1 91 ? 19.797 13.522 0.462 1.00 62.69 91 LYS A C 1
ATOM 770 O O . LYS A 1 91 ? 20.020 14.444 1.230 1.00 62.69 91 LYS A O 1
ATOM 775 N N . GLY A 1 92 ? 19.442 13.674 -0.821 1.00 58.72 92 GLY A N 1
ATOM 776 C CA . GLY A 1 92 ? 19.353 14.943 -1.549 1.00 58.72 92 GLY A CA 1
ATOM 777 C C . GLY A 1 92 ? 20.631 15.782 -1.544 1.00 58.72 92 GLY A C 1
ATOM 778 O O . GLY A 1 92 ? 21.506 15.631 -0.695 1.00 58.72 92 GLY A O 1
ATOM 779 N N . ASN A 1 93 ? 20.721 16.731 -2.471 1.00 55.50 93 ASN A N 1
ATOM 780 C CA . ASN A 1 93 ? 21.497 17.938 -2.214 1.00 55.50 93 ASN A CA 1
ATOM 781 C C . ASN A 1 93 ? 20.655 18.785 -1.263 1.00 55.50 93 ASN A C 1
ATOM 783 O O . ASN A 1 93 ? 19.853 19.609 -1.693 1.00 55.50 93 ASN A O 1
ATOM 787 N N . VAL A 1 94 ? 20.755 18.511 0.039 1.00 57.38 94 VAL A N 1
ATOM 788 C CA . VAL A 1 94 ? 20.148 19.374 1.055 1.00 57.38 94 VAL A CA 1
ATOM 789 C C . VAL A 1 94 ? 20.758 20.764 0.840 1.00 57.38 94 VAL A C 1
ATOM 791 O O . VAL A 1 94 ? 21.983 20.867 0.958 1.00 57.38 94 VAL A O 1
ATOM 794 N N . PRO A 1 95 ? 19.986 21.817 0.494 1.00 49.12 95 PRO A N 1
ATOM 795 C CA . PRO A 1 95 ? 20.518 23.174 0.526 1.00 49.12 95 PRO A CA 1
ATOM 796 C C . PRO A 1 95 ? 21.114 23.361 1.919 1.00 49.12 95 PRO A C 1
ATOM 798 O O . PRO A 1 95 ? 20.425 23.125 2.910 1.00 49.12 95 PRO A O 1
ATOM 801 N N . GLY A 1 96 ? 22.429 23.598 1.956 1.00 49.59 96 GLY A N 1
ATOM 802 C CA . GLY A 1 96 ? 23.304 23.258 3.076 1.00 49.59 96 GLY A CA 1
ATOM 803 C C . GLY A 1 96 ? 22.674 23.486 4.443 1.00 49.59 96 GLY A C 1
ATOM 804 O O . GLY A 1 96 ? 22.243 24.593 4.726 1.00 49.59 96 GLY A O 1
ATOM 805 N N . GLN A 1 97 ? 22.659 22.426 5.260 1.00 49.81 97 GLN A N 1
ATOM 806 C CA . GLN A 1 97 ? 22.183 22.404 6.644 1.00 49.81 97 GLN A CA 1
ATOM 807 C C . GLN A 1 97 ? 20.758 22.958 6.843 1.00 49.81 97 GLN A C 1
ATOM 809 O O . GLN A 1 97 ? 20.445 24.123 6.635 1.00 49.81 97 GLN A O 1
ATOM 814 N N . LEU A 1 98 ? 19.896 22.120 7.417 1.00 52.28 98 LEU A N 1
ATOM 815 C CA . LEU A 1 98 ? 18.559 22.456 7.933 1.00 52.28 98 LEU A CA 1
ATOM 816 C C . LEU A 1 98 ? 18.545 23.565 9.019 1.00 52.28 98 LEU A C 1
ATOM 818 O O . LEU A 1 98 ? 17.557 23.710 9.732 1.00 52.28 98 LEU A O 1
ATOM 822 N N . SER A 1 99 ? 19.628 24.322 9.198 1.00 57.59 99 SER A N 1
ATOM 823 C CA . SER A 1 99 ? 19.776 25.355 10.218 1.00 57.59 99 SER A CA 1
ATOM 824 C C . SER A 1 99 ? 19.029 26.647 9.887 1.00 57.59 99 SER A C 1
ATOM 826 O O . SER A 1 99 ? 18.751 27.406 10.812 1.00 57.59 99 SER A O 1
ATOM 828 N N . ASN A 1 100 ? 18.665 26.906 8.621 1.00 66.38 100 ASN A N 1
ATOM 829 C CA . ASN A 1 100 ? 17.976 28.142 8.247 1.00 66.38 100 ASN A CA 1
ATOM 830 C C . ASN A 1 100 ? 16.647 27.901 7.509 1.00 66.38 100 ASN A C 1
ATOM 832 O O . ASN A 1 100 ? 16.611 27.363 6.402 1.00 66.38 100 ASN A O 1
ATOM 836 N N . VAL A 1 101 ? 15.549 28.359 8.120 1.00 73.56 101 VAL A N 1
ATOM 837 C CA . VAL A 1 101 ? 14.177 28.272 7.585 1.00 73.56 101 VAL A CA 1
ATOM 838 C C . VAL A 1 101 ? 14.057 28.979 6.232 1.00 73.56 101 VAL A C 1
ATOM 840 O O . VAL A 1 101 ? 13.269 28.549 5.392 1.00 73.56 101 VAL A O 1
ATOM 843 N N . SER A 1 102 ? 14.873 30.010 5.977 1.00 75.19 102 SER A N 1
ATOM 844 C CA . SER A 1 102 ? 14.887 30.734 4.698 1.00 75.19 102 SER A CA 1
ATOM 845 C C . SER A 1 102 ? 15.251 29.859 3.495 1.00 75.19 102 SER A C 1
ATOM 847 O O . SER A 1 102 ? 14.922 30.213 2.367 1.00 75.19 102 SER A O 1
ATOM 849 N N . ASN A 1 103 ? 15.915 28.722 3.724 1.00 70.56 103 ASN A N 1
ATOM 850 C CA . ASN A 1 103 ? 16.352 27.798 2.677 1.00 70.56 103 ASN A CA 1
ATOM 851 C C . ASN A 1 103 ? 15.319 26.691 2.397 1.00 70.56 103 ASN A C 1
ATOM 853 O O . ASN A 1 103 ? 15.516 25.873 1.498 1.00 70.56 103 ASN A O 1
ATOM 857 N N . LEU A 1 104 ? 14.217 26.642 3.157 1.00 75.75 104 LEU A N 1
ATOM 858 C CA . LEU A 1 104 ? 13.145 25.676 2.945 1.00 75.75 104 LEU A CA 1
ATOM 859 C C . LEU A 1 104 ? 12.265 26.124 1.779 1.00 75.75 104 LEU A C 1
ATOM 861 O O . LEU A 1 104 ? 11.598 27.157 1.834 1.00 75.75 104 LEU A O 1
ATOM 865 N N . THR A 1 105 ? 12.218 25.313 0.726 1.00 74.44 105 THR A N 1
ATOM 866 C CA . THR A 1 105 ? 11.370 25.566 -0.438 1.00 74.44 105 THR A CA 1
ATOM 867 C C . THR A 1 105 ? 10.342 24.452 -0.609 1.00 74.44 105 THR A C 1
ATOM 869 O O . THR A 1 105 ? 10.522 23.317 -0.172 1.00 74.44 105 THR A O 1
ATOM 872 N N . LYS A 1 106 ? 9.228 24.775 -1.273 1.00 76.88 106 LYS A N 1
ATOM 873 C CA . LYS A 1 106 ? 8.216 23.778 -1.666 1.00 76.88 106 LYS A CA 1
ATOM 874 C C . LYS A 1 106 ? 8.676 22.921 -2.855 1.00 76.88 106 LYS A C 1
ATOM 876 O O . LYS A 1 106 ? 8.002 21.955 -3.209 1.00 76.88 106 LYS A O 1
ATOM 881 N N . ILE A 1 107 ? 9.788 23.289 -3.496 1.00 74.81 107 ILE A N 1
ATOM 882 C CA . ILE A 1 107 ? 10.303 22.642 -4.700 1.00 74.81 107 ILE A CA 1
ATOM 883 C C . ILE A 1 107 ? 11.249 21.526 -4.261 1.00 74.81 107 ILE A C 1
ATOM 885 O O . ILE A 1 107 ? 12.329 21.769 -3.746 1.00 74.81 107 ILE A O 1
ATOM 889 N N . THR A 1 108 ? 10.810 20.285 -4.457 1.00 73.12 108 THR A N 1
ATOM 890 C CA . THR A 1 108 ? 11.535 19.071 -4.036 1.00 73.12 108 THR A CA 1
ATOM 891 C C . THR A 1 108 ? 12.225 18.345 -5.186 1.00 73.12 108 THR A C 1
ATOM 893 O O . THR A 1 108 ? 12.849 17.309 -4.981 1.00 73.12 108 THR A O 1
ATOM 896 N N . ARG A 1 109 ? 12.075 18.856 -6.409 1.00 69.75 109 ARG A N 1
ATOM 897 C CA . ARG A 1 109 ? 12.745 18.345 -7.603 1.00 69.75 109 ARG A CA 1
ATOM 898 C C . ARG A 1 109 ? 14.013 19.149 -7.841 1.00 69.75 109 ARG A C 1
ATOM 900 O O . ARG A 1 109 ? 14.006 20.365 -7.652 1.00 69.75 109 ARG A O 1
ATOM 907 N N . ASP A 1 110 ? 15.037 18.484 -8.352 1.00 66.38 110 ASP A N 1
ATOM 908 C CA . ASP A 1 110 ? 16.269 19.115 -8.814 1.00 66.38 110 ASP A CA 1
ATOM 909 C C . ASP A 1 110 ? 15.990 19.836 -10.151 1.00 66.38 110 ASP A C 1
ATOM 911 O O . ASP A 1 110 ? 16.384 19.385 -11.218 1.00 66.38 110 ASP A O 1
ATOM 915 N N . VAL A 1 111 ? 15.206 20.921 -10.119 1.00 56.22 111 VAL A N 1
ATOM 916 C CA . VAL A 1 111 ? 14.801 21.711 -11.310 1.00 56.22 111 VAL A CA 1
ATOM 917 C C . VAL A 1 111 ? 15.772 22.871 -11.560 1.00 56.22 111 VAL A C 1
ATOM 919 O O . VAL A 1 111 ? 15.466 23.797 -12.304 1.00 56.22 111 VAL A O 1
ATOM 922 N N . TYR A 1 112 ? 16.934 22.871 -10.909 1.00 51.47 112 TYR A N 1
ATOM 9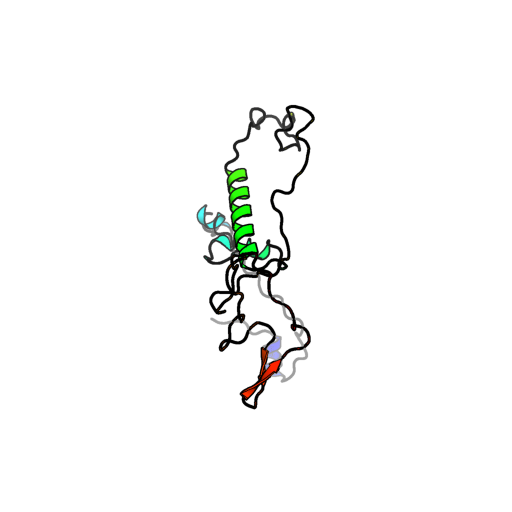23 C CA . TYR A 1 112 ? 17.822 24.032 -10.920 1.00 51.47 112 TYR A CA 1
ATOM 924 C C . TYR A 1 112 ? 18.611 24.220 -12.220 1.00 51.47 112 TYR A C 1
ATOM 926 O O . TYR A 1 112 ? 19.201 25.281 -12.389 1.00 51.47 112 TYR A O 1
ATOM 934 N N . GLU A 1 113 ? 18.571 23.283 -13.173 1.00 47.56 113 GLU A N 1
ATOM 935 C CA . GLU A 1 113 ? 19.302 23.439 -14.432 1.00 47.56 113 GLU A CA 1
ATOM 936 C C . GLU A 1 113 ? 18.429 23.145 -15.668 1.00 47.56 113 GLU A C 1
ATOM 938 O O . GLU A 1 113 ? 17.940 22.035 -15.876 1.00 47.56 113 GLU A O 1
ATOM 943 N N . ALA A 1 114 ? 18.268 24.198 -16.479 1.00 43.78 114 ALA A N 1
ATOM 944 C CA . ALA A 1 114 ? 17.874 24.239 -17.890 1.00 43.78 114 ALA A CA 1
ATOM 945 C C . ALA A 1 114 ? 16.461 23.747 -18.291 1.00 43.78 114 ALA A C 1
ATOM 947 O O . ALA A 1 114 ? 16.212 22.559 -18.475 1.00 43.78 114 ALA A O 1
ATOM 948 N N . ASP A 1 115 ? 15.574 24.731 -18.493 1.00 48.28 115 ASP A N 1
ATOM 949 C CA . ASP A 1 115 ? 14.415 24.935 -19.400 1.00 48.28 115 ASP A CA 1
ATOM 950 C C . ASP A 1 115 ? 13.796 23.831 -20.306 1.00 48.28 115 ASP A C 1
ATOM 952 O O . ASP A 1 115 ? 12.860 24.127 -21.042 1.00 48.28 115 ASP A O 1
ATOM 956 N N . SER A 1 116 ? 14.177 22.554 -20.228 1.00 51.16 116 SER A N 1
ATOM 957 C CA . SER A 1 116 ? 13.544 21.439 -20.968 1.00 51.16 116 SER A CA 1
ATOM 958 C C . SER A 1 116 ? 13.051 20.282 -20.084 1.00 51.16 116 SER A C 1
ATOM 960 O O . SER A 1 116 ? 12.384 19.374 -20.568 1.00 51.16 116 SER A O 1
ATOM 962 N N . SER A 1 117 ? 13.327 20.305 -18.774 1.00 58.53 117 SER A N 1
ATOM 963 C CA . SER A 1 117 ? 13.117 19.162 -17.864 1.00 58.53 117 SER A CA 1
ATOM 964 C C . SER A 1 117 ? 11.899 19.281 -16.931 1.00 58.53 117 SER A C 1
ATOM 966 O O . SER A 1 117 ? 11.743 18.498 -15.991 1.00 58.53 117 SER A O 1
ATOM 968 N N . ARG A 1 118 ? 11.009 20.257 -17.164 1.00 64.19 118 ARG A N 1
ATOM 969 C CA . ARG A 1 118 ? 9.821 20.503 -16.316 1.00 64.19 118 ARG A CA 1
ATOM 970 C C . A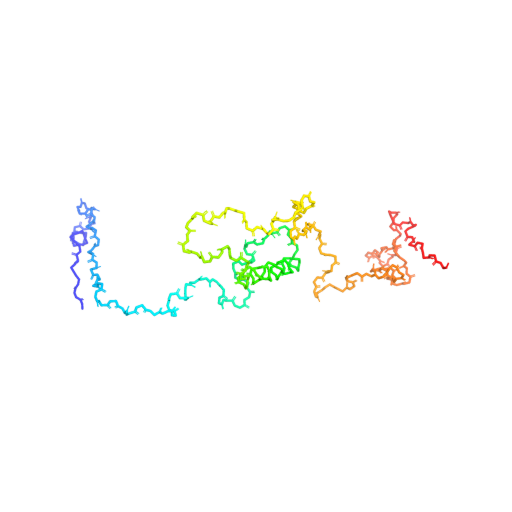RG A 1 118 ? 8.650 19.562 -16.597 1.00 64.19 118 ARG A C 1
ATOM 972 O O . ARG A 1 118 ? 7.677 19.572 -15.838 1.00 64.19 118 ARG A O 1
ATOM 979 N N . ASP A 1 119 ? 8.747 18.749 -17.642 1.00 75.12 119 ASP A N 1
ATOM 980 C CA . ASP A 1 119 ? 7.677 17.851 -18.047 1.00 75.12 119 ASP A CA 1
ATOM 981 C C . ASP A 1 119 ? 7.379 16.821 -16.958 1.00 75.12 119 ASP A C 1
ATOM 983 O O . ASP A 1 119 ? 8.219 16.033 -16.516 1.00 75.12 119 ASP A O 1
ATOM 987 N N . TRP A 1 120 ? 6.134 16.841 -16.488 1.00 78.31 120 TRP A N 1
ATOM 988 C CA . TRP A 1 120 ? 5.653 15.868 -15.527 1.00 78.31 120 TRP A CA 1
ATOM 989 C C . TRP A 1 120 ? 5.166 14.629 -16.272 1.00 78.31 120 TRP A C 1
ATOM 991 O O . TRP A 1 120 ? 4.160 14.673 -16.978 1.00 78.31 120 TRP A O 1
ATOM 1001 N N . GLN A 1 121 ? 5.852 13.507 -16.068 1.00 81.00 121 GLN A N 1
ATOM 1002 C CA . GLN A 1 121 ? 5.351 12.198 -16.468 1.00 81.00 121 GLN A CA 1
ATOM 1003 C C . GLN A 1 121 ? 4.898 11.404 -15.236 1.00 81.00 121 GLN A C 1
ATOM 1005 O O . GLN A 1 121 ? 5.576 11.426 -14.200 1.00 81.00 121 GLN A O 1
ATOM 1010 N N . PRO A 1 122 ? 3.769 10.677 -15.322 1.00 81.94 122 PRO A N 1
ATOM 1011 C CA . PRO A 1 122 ? 3.365 9.756 -14.273 1.00 81.94 122 PRO A CA 1
ATOM 1012 C C . PRO A 1 122 ? 4.471 8.734 -14.001 1.00 81.94 122 PRO A C 1
ATOM 1014 O O . PRO A 1 122 ? 5.008 8.122 -14.920 1.00 81.94 122 PRO A O 1
ATOM 1017 N N . THR A 1 123 ? 4.755 8.463 -12.728 1.00 78.25 123 THR A N 1
ATOM 1018 C CA . THR A 1 123 ? 5.759 7.459 -12.323 1.00 78.25 123 THR A CA 1
ATOM 1019 C C . THR A 1 123 ? 5.388 6.028 -12.724 1.00 78.25 123 THR A C 1
ATOM 1021 O O . THR A 1 123 ? 6.188 5.104 -12.586 1.00 78.25 123 THR A O 1
ATOM 1024 N N . SER A 1 124 ? 4.140 5.815 -13.138 1.00 78.38 124 SER A N 1
ATOM 1025 C CA . SER A 1 124 ? 3.554 4.502 -13.376 1.00 78.38 124 SER A CA 1
ATOM 1026 C C . SER A 1 124 ? 2.274 4.624 -14.203 1.00 78.38 124 SER A C 1
ATOM 1028 O O . SER A 1 124 ? 1.451 5.508 -13.968 1.00 78.38 124 SER A O 1
ATOM 1030 N N . VAL A 1 125 ? 2.114 3.722 -15.172 1.00 79.31 125 VAL A N 1
ATOM 1031 C CA . VAL A 1 125 ? 0.931 3.628 -16.037 1.00 79.31 125 VAL A CA 1
ATOM 1032 C C . VAL A 1 125 ? 0.116 2.414 -15.611 1.00 79.31 125 VAL A C 1
ATOM 1034 O O . VAL A 1 125 ? 0.649 1.308 -15.525 1.00 79.31 125 VAL A O 1
ATOM 1037 N N . TYR A 1 126 ? -1.181 2.608 -15.379 1.00 76.25 126 TYR A N 1
ATOM 1038 C CA . TYR A 1 126 ? -2.100 1.538 -14.996 1.00 76.25 126 TYR A CA 1
ATOM 1039 C C . TYR A 1 126 ? -3.202 1.419 -16.034 1.00 76.25 126 TYR A C 1
ATOM 1041 O O . TYR A 1 126 ? -3.843 2.412 -16.373 1.00 76.25 126 TYR A O 1
ATOM 1049 N N . LYS A 1 127 ? -3.428 0.206 -16.535 1.00 77.75 127 LYS A N 1
ATOM 1050 C CA . LYS A 1 127 ? -4.499 -0.069 -17.488 1.00 77.75 127 LYS A CA 1
ATOM 1051 C C . LYS A 1 127 ? -5.465 -1.066 -16.852 1.00 77.75 127 LYS A C 1
ATOM 1053 O O . LYS A 1 127 ? -5.003 -2.132 -16.450 1.00 77.75 127 LYS A O 1
ATOM 1058 N N . PRO A 1 128 ? -6.772 -0.764 -16.778 1.00 73.69 128 PRO A N 1
ATOM 1059 C CA . PRO A 1 128 ? -7.793 -1.720 -16.364 1.00 73.69 128 PRO A CA 1
ATOM 1060 C C . PRO A 1 128 ? -8.015 -2.726 -17.502 1.00 73.69 128 PRO A C 1
ATOM 1062 O O . PRO A 1 128 ? -9.037 -2.729 -18.175 1.00 73.69 128 PRO A O 1
ATOM 1065 N N . LEU A 1 129 ? -6.991 -3.520 -17.798 1.00 71.56 129 LEU A N 1
ATOM 1066 C CA . LEU A 1 129 ? -7.064 -4.613 -18.754 1.00 71.56 129 LEU A CA 1
ATOM 1067 C C . LEU A 1 129 ? -7.279 -5.886 -17.960 1.00 71.56 129 LEU A C 1
ATOM 1069 O O . LEU A 1 129 ? -6.498 -6.177 -17.051 1.00 71.56 129 LEU A O 1
ATOM 1073 N N . GLU A 1 130 ? -8.319 -6.637 -18.313 1.00 67.25 130 GLU A N 1
ATOM 1074 C CA . GLU A 1 130 ? -8.526 -7.970 -17.766 1.00 67.25 130 GLU A CA 1
ATOM 1075 C C . GLU A 1 130 ? -7.269 -8.815 -17.972 1.00 67.25 130 GLU A C 1
ATOM 1077 O O . GLU A 1 130 ? -6.606 -8.784 -19.015 1.00 67.25 130 GLU A O 1
ATOM 1082 N N . GLN A 1 131 ? -6.902 -9.552 -16.930 1.00 67.31 131 GLN A N 1
ATOM 1083 C CA . GLN A 1 131 ? -5.722 -10.390 -16.969 1.00 67.31 131 GLN A CA 1
ATOM 1084 C C . GLN A 1 131 ? -5.964 -11.558 -17.937 1.00 67.31 131 GLN A C 1
ATOM 1086 O O . GLN A 1 131 ? -6.740 -12.462 -17.652 1.00 67.31 131 GLN A O 1
ATOM 1091 N N . GLN A 1 132 ? -5.257 -11.562 -19.071 1.00 64.25 132 GLN A N 1
ATOM 1092 C CA . GLN A 1 132 ? -5.343 -12.623 -20.089 1.00 64.25 132 GLN A CA 1
ATOM 1093 C C . GLN A 1 132 ? -4.663 -13.942 -19.674 1.00 64.25 132 GLN A C 1
ATOM 1095 O O . GLN A 1 132 ? -4.762 -14.950 -20.369 1.00 64.25 132 GLN A O 1
ATOM 1100 N N . MET A 1 133 ? -3.953 -13.947 -18.544 1.00 60.41 133 MET A N 1
ATOM 1101 C CA . MET A 1 133 ? -3.372 -15.142 -17.937 1.00 60.41 133 MET A CA 1
ATOM 1102 C C . MET A 1 133 ? -4.344 -15.630 -16.866 1.00 60.41 133 MET A C 1
ATOM 1104 O O . MET A 1 133 ? -4.433 -15.036 -15.793 1.00 60.41 133 MET A O 1
ATOM 1108 N N . GLY A 1 134 ? -5.082 -16.694 -17.170 1.00 55.41 134 GLY A N 1
ATOM 1109 C CA . GLY A 1 134 ? -5.921 -17.375 -16.197 1.00 55.41 134 GLY A CA 1
ATOM 1110 C C . GLY A 1 134 ? -5.064 -17.795 -15.010 1.00 55.41 134 GLY A C 1
ATOM 1111 O O . GLY A 1 134 ? -3.919 -18.218 -15.188 1.00 55.41 134 GLY A O 1
ATOM 1112 N N . GLY A 1 135 ? -5.595 -17.660 -13.793 1.00 57.75 135 GLY A N 1
ATOM 1113 C CA . GLY A 1 135 ? -4.910 -18.154 -12.602 1.00 57.75 135 GLY A CA 1
ATOM 1114 C C . GLY A 1 135 ? -4.529 -19.631 -12.759 1.00 57.75 135 GLY A C 1
ATOM 1115 O O . GLY A 1 135 ? -5.050 -20.326 -13.632 1.00 57.75 135 GLY A O 1
ATOM 1116 N N . LYS A 1 136 ? -3.657 -20.125 -11.873 1.00 55.78 136 LYS A N 1
ATOM 1117 C CA . LYS A 1 136 ? -3.038 -21.475 -11.838 1.00 55.78 136 LYS A CA 1
ATOM 1118 C C . LYS A 1 136 ? -3.976 -22.685 -12.083 1.00 55.78 136 LYS A C 1
ATOM 1120 O O . LYS A 1 136 ? -3.505 -23.809 -12.206 1.00 55.78 136 LYS A O 1
ATOM 1125 N N . TYR A 1 137 ? -5.285 -22.459 -12.146 1.00 64.25 137 TYR A N 1
ATOM 1126 C CA . TYR A 1 137 ? -6.364 -23.429 -12.282 1.00 64.25 137 TYR A CA 1
ATOM 1127 C C . TYR A 1 137 ? -6.982 -23.519 -13.691 1.00 64.25 137 TYR A C 1
ATOM 1129 O O . TYR A 1 137 ? -7.806 -24.401 -13.918 1.00 64.25 137 TYR A O 1
ATOM 1137 N N . GLN A 1 138 ? -6.609 -22.664 -14.654 1.00 65.62 138 GLN A N 1
ATOM 1138 C CA . GLN A 1 138 ? -7.157 -22.724 -16.017 1.00 65.62 138 GLN A CA 1
ATOM 1139 C C . GLN A 1 138 ? -6.165 -23.320 -17.026 1.00 65.62 138 GLN A C 1
ATOM 1141 O O . GLN A 1 138 ? -5.115 -22.754 -17.326 1.00 65.62 138 GLN A O 1
ATOM 1146 N N . ARG A 1 139 ? -6.515 -24.480 -17.599 1.00 63.09 139 ARG A N 1
ATOM 1147 C CA . ARG A 1 139 ? -5.700 -25.148 -18.626 1.00 63.09 139 ARG A CA 1
ATOM 1148 C C . ARG A 1 139 ? -5.795 -24.413 -19.963 1.00 63.09 139 ARG A C 1
ATOM 1150 O O . ARG A 1 139 ? -6.875 -24.020 -20.393 1.00 63.09 139 ARG A O 1
ATOM 1157 N N . GLY A 1 140 ? -4.659 -24.273 -20.641 1.00 66.06 140 GLY A N 1
ATOM 1158 C CA . GLY A 1 140 ? -4.562 -23.663 -21.968 1.00 66.06 140 GLY A CA 1
ATOM 1159 C C . GLY A 1 140 ? -4.453 -22.137 -21.975 1.00 66.06 140 GLY A C 1
ATOM 1160 O O . GLY A 1 140 ? -4.084 -21.598 -23.015 1.00 66.06 140 GLY A O 1
ATOM 1161 N N . TRP A 1 141 ? -4.704 -21.462 -20.854 1.00 67.06 141 TRP A N 1
ATOM 1162 C CA . TRP A 1 141 ? -4.602 -20.008 -20.740 1.00 67.06 141 TRP A CA 1
ATOM 1163 C C . TRP A 1 141 ? -3.158 -19.500 -20.791 1.00 67.06 141 TRP A C 1
ATOM 1165 O O . TRP A 1 141 ? -2.220 -20.207 -20.425 1.00 67.06 141 TRP A O 1
ATOM 1175 N N . GLY A 1 142 ? -3.016 -18.253 -21.237 1.00 70.06 142 GLY A N 1
ATOM 1176 C CA . GLY A 1 142 ? -1.762 -17.517 -21.303 1.00 70.06 142 GLY A CA 1
ATOM 1177 C C . GLY A 1 142 ? -1.413 -17.013 -22.699 1.00 70.06 142 GLY A C 1
ATOM 1178 O O . GLY A 1 142 ? -2.041 -17.392 -23.691 1.00 70.06 142 GLY A O 1
ATOM 1179 N N . TYR A 1 143 ? -0.416 -16.130 -22.761 1.00 71.19 143 TYR A N 1
ATOM 1180 C CA . TYR A 1 143 ? 0.060 -15.579 -24.026 1.00 71.19 143 TYR A CA 1
ATOM 1181 C C . TYR A 1 143 ? 0.615 -16.693 -24.910 1.00 71.19 143 TYR A C 1
ATOM 1183 O O . TYR A 1 143 ? 1.416 -17.522 -24.475 1.00 71.19 143 TYR A O 1
ATOM 1191 N N . ARG A 1 144 ? 0.172 -16.710 -26.165 1.00 70.31 144 ARG A N 1
ATOM 1192 C CA . ARG A 1 144 ? 0.671 -17.623 -27.188 1.00 70.31 144 ARG A CA 1
ATOM 1193 C C . ARG A 1 144 ? 1.393 -16.807 -28.241 1.00 70.31 144 ARG A C 1
ATOM 1195 O O . ARG A 1 144 ? 0.929 -15.730 -28.606 1.00 70.31 144 ARG A O 1
ATOM 1202 N N . ASN A 1 145 ? 2.510 -17.337 -28.727 1.00 75.44 145 ASN A N 1
ATOM 1203 C CA . ASN A 1 145 ? 3.186 -16.739 -29.870 1.00 75.44 145 ASN A CA 1
ATOM 1204 C C . ASN A 1 145 ? 2.233 -16.737 -31.076 1.00 75.44 145 ASN A C 1
ATOM 1206 O O . ASN A 1 145 ? 1.453 -17.689 -31.202 1.00 75.44 145 ASN A O 1
ATOM 1210 N N . PRO A 1 146 ? 2.324 -15.735 -31.966 1.00 73.62 146 PRO A N 1
ATOM 1211 C CA . PRO A 1 146 ? 1.462 -15.630 -33.145 1.00 73.62 146 PRO A CA 1
ATOM 1212 C C . PRO A 1 146 ? 1.395 -16.923 -33.978 1.00 73.62 146 PRO A C 1
ATOM 1214 O O . PRO A 1 146 ? 0.327 -17.312 -34.445 1.00 73.62 146 PRO A O 1
ATOM 1217 N N . ASP A 1 147 ? 2.511 -17.649 -34.069 1.00 73.44 147 ASP A N 1
ATOM 1218 C CA . ASP A 1 147 ? 2.633 -18.859 -34.895 1.00 73.44 147 ASP A CA 1
ATOM 1219 C C . ASP A 1 147 ? 2.141 -20.137 -34.200 1.00 73.44 147 ASP A C 1
ATOM 1221 O O . ASP A 1 147 ? 2.056 -21.208 -34.806 1.00 73.44 147 ASP A O 1
ATOM 1225 N N . LYS A 1 148 ? 1.838 -20.074 -32.898 1.00 66.38 148 LYS A N 1
ATOM 1226 C CA . LYS A 1 148 ? 1.395 -21.242 -32.131 1.00 66.38 148 LYS A CA 1
ATOM 1227 C C . LYS A 1 148 ? -0.118 -21.396 -32.228 1.00 66.38 148 LYS A C 1
ATOM 1229 O O . LYS A 1 148 ? -0.869 -20.428 -32.315 1.00 66.38 148 LYS A O 1
ATOM 1234 N N . LYS A 1 149 ? -0.574 -22.651 -32.164 1.00 67.12 149 LYS A N 1
ATOM 1235 C CA . LYS A 1 149 ? -2.007 -22.964 -32.149 1.00 67.12 149 LYS A CA 1
ATOM 1236 C C . LYS A 1 149 ? -2.707 -22.236 -31.006 1.00 67.12 149 LYS A C 1
ATOM 1238 O O . LYS A 1 149 ? -2.172 -22.219 -29.901 1.00 67.12 149 LYS A O 1
ATOM 1243 N N . VAL A 1 150 ? -3.893 -21.688 -31.230 1.00 70.81 150 VAL A N 1
ATOM 1244 C CA . VAL A 1 150 ? -4.734 -21.031 -30.222 1.00 70.81 150 VAL A CA 1
ATOM 1245 C C . VAL A 1 150 ? -5.426 -22.084 -29.345 1.00 70.81 150 VAL A C 1
ATOM 1247 O O . VAL A 1 150 ? -5.550 -23.258 -29.709 1.00 70.81 150 VAL A O 1
ATOM 1250 N N . VAL A 1 151 ? -5.846 -21.696 -28.138 1.00 66.94 151 VAL A N 1
ATOM 1251 C CA . VAL A 1 151 ? -6.660 -22.554 -27.261 1.00 66.94 151 VAL A CA 1
ATOM 1252 C C . VAL A 1 151 ? -7.902 -23.020 -28.014 1.00 66.94 151 VAL A C 1
ATOM 1254 O O . VAL A 1 151 ? -8.644 -22.201 -28.543 1.00 66.94 151 VAL A O 1
ATOM 1257 N N . GLY A 1 152 ? -8.137 -24.332 -28.052 1.00 64.38 152 GLY A N 1
ATOM 1258 C CA . GLY A 1 152 ? -9.308 -24.897 -28.725 1.00 64.38 152 GLY A CA 1
ATOM 1259 C C . GLY A 1 152 ? -9.208 -24.967 -30.252 1.00 64.38 152 GLY A C 1
ATOM 1260 O O . GLY A 1 152 ? -10.183 -25.354 -30.881 1.00 64.38 152 GLY A O 1
ATOM 1261 N N . GLU A 1 153 ? -8.052 -24.658 -30.858 1.00 63.75 153 GLU A N 1
ATOM 1262 C CA . GLU A 1 153 ? -7.882 -24.716 -32.320 1.00 63.75 153 GLU A CA 1
ATOM 1263 C C . GLU A 1 153 ? -7.964 -26.140 -32.887 1.00 63.75 153 GLU A C 1
ATOM 1265 O O . GLU A 1 153 ? -8.283 -26.310 -34.051 1.00 63.75 153 GLU A O 1
ATOM 1270 N N . THR A 1 154 ? -7.683 -27.181 -32.100 1.00 58.25 154 THR A N 1
ATOM 1271 C CA . THR A 1 154 ? -7.711 -28.580 -32.576 1.00 58.25 154 THR A CA 1
ATOM 1272 C C . THR A 1 154 ? -8.354 -29.501 -31.546 1.00 58.25 154 THR A C 1
ATOM 1274 O O . THR A 1 154 ? -7.716 -30.385 -30.979 1.00 58.25 154 THR A O 1
ATOM 1277 N N . LEU A 1 155 ? -9.643 -29.301 -31.277 1.00 54.03 155 LEU A N 1
ATOM 1278 C CA . LEU A 1 155 ? -10.429 -30.291 -30.542 1.00 54.03 155 LEU A CA 1
ATOM 1279 C C . LEU A 1 155 ? -10.897 -31.369 -31.533 1.00 54.03 155 LEU A C 1
ATOM 1281 O O . LEU A 1 155 ? -11.864 -31.182 -32.263 1.00 54.03 155 LEU A O 1
ATOM 1285 N N . GLY A 1 156 ? -10.179 -32.497 -31.582 1.00 50.75 156 GLY A N 1
ATOM 1286 C CA . GLY A 1 156 ? -10.566 -33.670 -32.382 1.00 50.75 156 GLY A CA 1
ATOM 1287 C C . GLY A 1 156 ? -10.317 -33.550 -33.891 1.00 50.75 156 GLY A C 1
ATOM 1288 O O . GLY A 1 156 ? -11.123 -34.038 -34.676 1.00 50.75 156 GLY A O 1
ATOM 1289 N N . GLY A 1 157 ? -9.242 -32.868 -34.307 1.00 51.00 157 GLY A N 1
ATOM 1290 C CA . GLY A 1 157 ? -8.896 -32.690 -35.728 1.00 51.00 157 GLY A CA 1
ATOM 1291 C C . GLY A 1 157 ? -9.761 -31.669 -36.476 1.00 51.00 157 GLY A C 1
ATOM 1292 O O . GLY A 1 157 ? -9.571 -31.471 -37.672 1.00 51.00 157 GLY A O 1
ATOM 1293 N N . LYS A 1 158 ? -10.687 -30.996 -35.781 1.00 51.41 158 LYS A N 1
ATOM 1294 C CA . LYS A 1 158 ? -11.553 -29.949 -36.331 1.00 51.41 158 LYS A CA 1
ATOM 1295 C C . LYS A 1 158 ? -11.178 -28.591 -35.731 1.00 51.41 158 LYS A C 1
ATOM 1297 O O . LYS A 1 158 ? -10.930 -28.491 -34.529 1.00 51.41 158 LYS A O 1
ATOM 1302 N N . GLY A 1 159 ? -11.070 -27.595 -36.611 1.00 54.69 159 GLY A N 1
ATOM 1303 C CA . GLY A 1 159 ? -10.592 -26.238 -36.331 1.00 54.69 159 GLY A CA 1
ATOM 1304 C C . GLY A 1 159 ? -11.494 -25.404 -35.413 1.00 54.69 159 GLY A C 1
ATOM 1305 O O . GLY A 1 159 ? -12.570 -25.839 -34.996 1.00 54.69 159 GLY A O 1
ATOM 1306 N N . LEU A 1 160 ? -11.091 -24.150 -35.175 1.00 53.81 160 LEU A N 1
ATOM 1307 C CA . LEU A 1 160 ? -11.986 -23.098 -34.672 1.00 53.81 160 LEU A CA 1
ATOM 1308 C C . LEU A 1 160 ? -13.261 -23.035 -35.534 1.00 53.81 160 LEU A C 1
ATOM 1310 O O . LEU A 1 160 ? -13.193 -23.111 -36.757 1.00 53.81 160 LEU A O 1
ATOM 1314 N N . GLY A 1 161 ? -14.426 -22.916 -34.890 1.00 57.03 161 GLY A N 1
ATOM 1315 C CA . GLY A 1 161 ?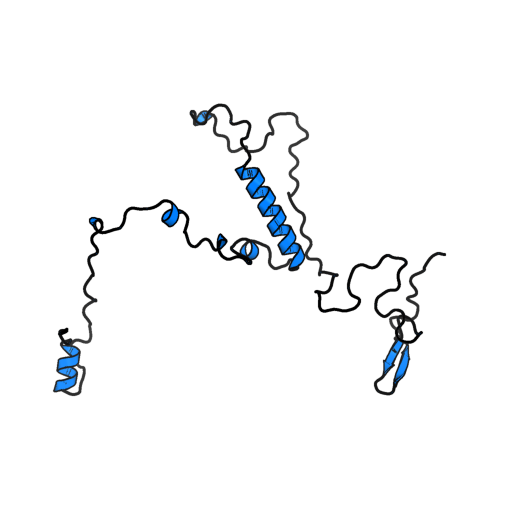 -15.723 -22.867 -35.580 1.00 57.03 161 GLY A CA 1
ATOM 1316 C C . GLY A 1 161 ? -16.512 -24.177 -35.585 1.00 57.03 161 GLY A C 1
ATOM 1317 O O . GLY A 1 161 ? -17.586 -24.219 -36.169 1.00 57.03 161 GLY A O 1
ATOM 1318 N N . TRP A 1 162 ? -16.057 -25.223 -34.892 1.00 60.06 162 TRP A N 1
ATOM 1319 C CA . TRP A 1 162 ? -16.829 -26.454 -34.690 1.00 60.06 162 TRP A CA 1
ATOM 1320 C C . TRP A 1 162 ? -17.265 -26.606 -33.227 1.00 60.06 162 TRP A C 1
ATOM 1322 O O . TRP A 1 162 ? -16.446 -26.551 -32.312 1.00 60.06 162 TRP A O 1
ATOM 1332 N N . LYS A 1 163 ? -18.564 -26.822 -32.989 1.00 64.31 163 LYS A N 1
ATOM 1333 C CA . LYS A 1 163 ? -19.145 -27.100 -31.665 1.00 64.31 163 LYS A CA 1
ATOM 1334 C C . LYS A 1 163 ? -19.719 -28.514 -31.641 1.00 64.31 163 LYS A C 1
ATOM 1336 O O . LYS A 1 163 ? -20.430 -28.914 -32.562 1.00 64.31 163 LYS A O 1
ATOM 1341 N N . ARG A 1 164 ? -19.441 -29.274 -30.580 1.00 61.00 164 ARG A N 1
ATOM 1342 C CA . ARG A 1 164 ? -20.042 -30.598 -30.358 1.00 61.00 164 ARG A CA 1
ATOM 1343 C C . ARG A 1 164 ? -21.431 -30.429 -29.733 1.00 61.00 164 ARG A C 1
ATOM 1345 O O . ARG A 1 164 ? -21.568 -29.741 -28.722 1.00 61.00 164 ARG A O 1
ATOM 1352 N N . LYS A 1 165 ? -22.462 -31.022 -30.336 1.00 67.69 165 LYS A N 1
ATOM 1353 C CA . LYS A 1 165 ? -23.815 -31.103 -29.767 1.00 67.69 165 LYS A CA 1
ATOM 1354 C C . LYS A 1 165 ? -23.891 -32.211 -28.717 1.00 67.69 165 LYS A C 1
ATOM 1356 O O . LYS A 1 165 ? -23.093 -33.147 -28.736 1.00 67.69 165 LYS A O 1
ATOM 1361 N N . LEU A 1 166 ? -24.904 -32.129 -27.850 1.00 57.53 166 LEU A N 1
ATOM 1362 C CA . LEU A 1 166 ? -25.243 -33.174 -26.872 1.00 57.53 166 LEU A CA 1
ATOM 1363 C C . LEU A 1 166 ? -25.474 -34.549 -27.530 1.00 57.53 166 LEU A C 1
ATOM 1365 O O . LEU A 1 166 ? -25.186 -35.568 -26.920 1.00 57.53 166 LEU A O 1
ATOM 1369 N N . SER A 1 167 ? -25.888 -34.582 -28.802 1.00 68.88 167 SER A N 1
ATOM 1370 C CA . SER A 1 167 ? -26.038 -35.802 -29.610 1.00 68.88 167 SER A CA 1
ATOM 1371 C C . SER A 1 167 ? -24.727 -36.363 -30.181 1.00 68.88 167 SER A C 1
ATOM 1373 O O . SER A 1 167 ? -24.748 -37.251 -31.026 1.00 68.88 167 SER A O 1
ATOM 1375 N N . GLY A 1 168 ? -23.568 -35.818 -29.802 1.00 59.50 168 GLY A N 1
ATOM 1376 C CA . GLY A 1 168 ? -22.264 -36.234 -30.329 1.00 59.50 168 GLY A CA 1
ATOM 1377 C C . GLY A 1 168 ? -21.948 -35.726 -31.743 1.00 59.50 168 GLY A C 1
ATOM 1378 O O . GLY A 1 168 ? -20.792 -35.803 -32.159 1.00 59.50 168 GLY A O 1
ATOM 1379 N N . LEU A 1 169 ? -22.927 -35.146 -32.445 1.00 64.44 169 LEU A N 1
ATOM 1380 C CA . LEU A 1 169 ? -22.771 -34.526 -33.761 1.00 64.44 169 LEU A CA 1
ATOM 1381 C C . LEU A 1 169 ? -22.012 -33.196 -33.678 1.00 64.44 169 LEU A C 1
ATOM 1383 O O . LEU A 1 169 ? -22.183 -32.412 -32.744 1.00 64.44 169 LEU A O 1
ATOM 1387 N N . TRP A 1 170 ? -21.191 -32.919 -34.687 1.00 64.94 170 TRP A N 1
ATOM 1388 C CA . TRP A 1 170 ? -20.452 -31.663 -34.804 1.00 64.94 170 TRP A CA 1
ATOM 1389 C C . TRP A 1 170 ? -21.227 -30.677 -35.676 1.00 64.94 170 TRP A C 1
ATOM 1391 O O . TRP A 1 170 ? -21.624 -31.024 -36.784 1.00 64.94 170 TRP A O 1
ATOM 1401 N N . GLN A 1 171 ? -21.421 -29.451 -35.192 1.00 64.56 171 GLN A N 1
ATOM 1402 C CA . GLN A 1 171 ? -22.036 -28.361 -35.946 1.00 64.56 171 GLN A CA 1
ATOM 1403 C C . GLN A 1 171 ? -21.014 -27.251 -36.189 1.00 64.56 171 GLN A C 1
ATOM 1405 O O . GLN A 1 171 ? -20.257 -26.889 -35.285 1.00 64.56 171 GLN A O 1
ATOM 1410 N N . ILE A 1 172 ? -21.025 -26.700 -37.400 1.00 59.31 172 ILE A N 1
ATOM 1411 C CA . ILE A 1 172 ? -20.284 -25.488 -37.736 1.00 59.31 172 ILE A CA 1
ATOM 1412 C C . ILE A 1 172 ? -20.985 -24.294 -37.077 1.00 59.31 172 ILE A C 1
ATOM 1414 O O . ILE A 1 172 ? -22.193 -24.118 -37.223 1.00 59.31 172 ILE A O 1
ATOM 1418 N N . VAL A 1 173 ? -20.237 -23.486 -36.334 1.00 63.44 173 VAL A N 1
ATOM 1419 C CA . VAL A 1 173 ? -20.699 -22.225 -35.754 1.00 63.44 173 VAL A CA 1
ATOM 1420 C C . VAL A 1 173 ? -20.595 -21.155 -36.844 1.00 63.44 173 VAL A C 1
ATOM 1422 O O . VAL A 1 173 ? -19.470 -20.783 -37.186 1.00 63.44 173 VAL A O 1
ATOM 1425 N N . PRO A 1 174 ? -21.721 -20.659 -37.393 1.00 52.12 174 PRO A N 1
ATOM 1426 C CA . PRO A 1 174 ? -21.716 -19.777 -38.560 1.00 52.12 174 PRO A CA 1
ATOM 1427 C C . PRO A 1 174 ? -20.925 -18.483 -38.342 1.00 52.12 174 PRO A C 1
ATOM 1429 O O . PRO A 1 174 ? -20.208 -18.047 -39.232 1.00 52.12 174 PRO A O 1
ATOM 1432 N N . GLU A 1 175 ? -20.943 -17.947 -37.122 1.00 55.34 175 GLU A N 1
ATOM 1433 C CA . GLU A 1 175 ? -20.213 -16.732 -36.723 1.00 55.34 175 GLU A CA 1
ATOM 1434 C C . GLU A 1 175 ? -18.678 -16.864 -36.761 1.00 55.34 175 GLU A C 1
ATOM 1436 O O . GLU A 1 175 ? -17.968 -15.872 -36.635 1.00 55.34 175 GLU A O 1
ATOM 1441 N N . ARG A 1 176 ? -18.141 -18.086 -36.884 1.00 50.19 176 ARG A N 1
ATOM 1442 C CA . ARG A 1 176 ? -16.691 -18.358 -36.919 1.00 50.19 176 ARG A CA 1
ATOM 1443 C C . ARG A 1 176 ? -16.256 -19.110 -38.177 1.00 50.19 176 ARG A C 1
ATOM 1445 O O . ARG A 1 176 ? -15.114 -19.566 -38.248 1.00 50.19 176 ARG A O 1
ATOM 1452 N N . ILE A 1 177 ? -17.148 -19.239 -39.161 1.00 45.56 177 ILE A N 1
ATOM 1453 C CA . ILE A 1 177 ? -16.810 -19.751 -40.491 1.00 45.56 177 ILE A CA 1
ATOM 1454 C C . ILE A 1 177 ? -15.821 -18.773 -41.128 1.00 45.56 177 ILE A C 1
ATOM 1456 O O . ILE A 1 177 ? -16.129 -17.599 -41.287 1.00 45.56 177 ILE A O 1
ATOM 1460 N N . GLY A 1 178 ? -14.621 -19.248 -41.468 1.00 42.41 178 GLY A N 1
ATOM 1461 C CA . GLY A 1 178 ? -13.599 -18.435 -42.139 1.00 42.41 178 GLY A CA 1
ATOM 1462 C C . GLY A 1 178 ? -12.550 -17.791 -41.227 1.00 42.41 178 GLY A C 1
ATOM 1463 O O . GLY A 1 178 ? -11.621 -17.174 -41.739 1.00 42.41 178 GLY A O 1
ATOM 1464 N N . TYR A 1 179 ? -12.608 -17.980 -39.902 1.00 46.94 179 TYR A N 1
ATOM 1465 C CA . TYR A 1 179 ? -11.510 -17.579 -39.011 1.00 46.94 179 TYR A CA 1
ATOM 1466 C C . TYR A 1 179 ? -10.355 -18.595 -39.089 1.00 46.94 179 TYR A C 1
ATOM 1468 O O . TYR A 1 179 ? -10.156 -19.425 -38.203 1.00 46.94 179 TYR A O 1
ATOM 1476 N N . SER A 1 180 ? -9.590 -18.536 -40.178 1.00 48.59 180 SER A N 1
ATOM 1477 C CA . SER A 1 180 ? -8.239 -19.089 -40.234 1.00 48.59 180 SER A CA 1
ATOM 1478 C C . SER A 1 180 ? -7.280 -17.932 -39.971 1.00 48.59 180 SER A C 1
ATOM 1480 O O . SER A 1 180 ? -7.255 -17.003 -40.779 1.00 48.59 180 SER A O 1
ATOM 1482 N N . PRO A 1 181 ? -6.508 -17.909 -38.868 1.00 48.06 181 PRO A N 1
ATOM 1483 C CA . PRO A 1 181 ? -5.406 -16.965 -38.789 1.00 48.06 181 PRO A CA 1
ATOM 1484 C C . PRO A 1 181 ? -4.495 -17.261 -39.984 1.00 48.06 181 PRO A C 1
ATOM 1486 O O . PRO A 1 181 ? -3.983 -18.375 -40.096 1.00 48.06 181 PRO A O 1
ATOM 1489 N N . ASN A 1 182 ? -4.373 -16.307 -40.911 1.00 43.19 182 ASN A N 1
ATOM 1490 C CA . ASN A 1 182 ? -3.440 -16.387 -42.031 1.00 43.19 182 ASN A CA 1
ATOM 1491 C C . ASN A 1 182 ? -2.035 -16.556 -41.445 1.00 43.19 182 ASN A C 1
ATOM 1493 O O . ASN A 1 182 ? -1.397 -15.587 -41.041 1.00 43.19 182 ASN A O 1
ATOM 1497 N N . ARG A 1 183 ? -1.577 -17.804 -41.347 1.00 47.28 183 ARG A N 1
ATOM 1498 C CA . ARG A 1 183 ? -0.179 -18.122 -41.096 1.00 47.28 183 ARG A CA 1
ATOM 1499 C C . ARG A 1 183 ? 0.487 -18.001 -42.455 1.00 47.28 183 ARG A C 1
ATOM 1501 O O . ARG A 1 183 ? 0.361 -18.905 -43.275 1.00 47.28 183 ARG A O 1
ATOM 1508 N N . GLY A 1 184 ? 1.059 -16.827 -42.722 1.00 39.03 184 GLY A N 1
ATOM 1509 C CA . GLY A 1 184 ? 1.960 -16.656 -43.855 1.00 39.03 184 GLY A CA 1
ATOM 1510 C C . GLY A 1 184 ? 3.065 -17.696 -43.719 1.00 39.03 184 GLY A C 1
ATOM 1511 O O . GLY A 1 184 ? 3.756 -17.715 -42.701 1.00 39.03 184 GLY A O 1
ATOM 1512 N N . TYR A 1 185 ? 3.120 -18.610 -44.681 1.00 36.28 185 TYR A N 1
ATOM 1513 C CA . TYR A 1 185 ? 4.269 -19.477 -44.895 1.00 36.28 185 TYR A CA 1
ATOM 1514 C C . TYR A 1 185 ? 5.370 -18.683 -45.590 1.00 36.28 185 TYR A C 1
ATOM 1516 O O . TYR A 1 185 ? 5.012 -17.814 -46.421 1.00 36.28 185 TYR A O 1
#

pLDDT: mean 70.48, std 13.57, range [36.28, 92.5]